Protein AF-A0A7X0EUD9-F1 (afdb_monomer)

Solvent-accessible surface area (backbone atoms only — not comparable to full-atom values): 14793 Å² total; per-residue (Å²): 134,88,77,84,78,88,68,84,78,72,58,72,53,52,53,47,47,49,52,21,38,30,51,39,26,30,54,43,33,46,76,73,75,37,82,58,80,67,68,75,78,78,76,84,79,87,69,79,70,72,94,44,72,50,57,53,45,72,55,8,69,74,38,21,82,32,62,62,61,53,47,52,53,50,70,70,47,66,94,59,59,80,78,46,70,84,44,54,74,68,54,38,49,52,49,50,37,45,42,52,22,87,54,71,71,37,75,38,82,41,86,98,73,44,77,45,69,40,29,70,41,31,22,53,30,50,24,45,28,70,38,47,53,57,47,66,62,46,50,41,18,45,56,52,59,73,39,45,67,60,58,30,47,56,55,38,66,68,31,69,68,45,49,53,33,41,54,52,26,23,58,44,38,40,77,74,73,41,93,32,78,44,63,66,51,43,52,50,56,45,58,72,74,49,75,96,69,92,63,97,60,64,55,70,64,42,23,54,50,29,29,46,44,5,49,23,24,50,75,65,43,28,50,60,51,48,54,53,41,49,53,54,37,43,56,50,47,49,64,75,43,43,66,35,53,52,48,35,53,52,37,53,62,65,15,49,68,45,22,54,49,60,62,63,77,112

Radius of gyration: 22.49 Å; Cα contacts (8 Å, |Δi|>4): 295; chains: 1; bounding box: 51×46×56 Å

Structure (mmCIF, N/CA/C/O backbone):
data_AF-A0A7X0EUD9-F1
#
_entry.id   AF-A0A7X0EUD9-F1
#
loop_
_atom_site.group_PDB
_atom_site.id
_atom_site.type_symbol
_atom_site.label_atom_id
_atom_site.label_alt_id
_atom_site.label_comp_id
_atom_site.label_asym_id
_atom_site.label_entity_id
_atom_site.label_seq_id
_atom_site.pdbx_PDB_ins_code
_atom_site.Cartn_x
_atom_site.Cartn_y
_atom_site.Cartn_z
_atom_site.occupancy
_atom_site.B_iso_or_equiv
_atom_site.auth_seq_id
_atom_site.auth_comp_id
_atom_site.auth_asym_id
_atom_site.auth_atom_id
_atom_site.pdbx_PDB_model_num
ATOM 1 N N . MET A 1 1 ? -9.445 -33.364 -25.787 1.00 24.02 1 MET A N 1
ATOM 2 C CA . MET A 1 1 ? -9.883 -32.049 -25.271 1.00 24.02 1 MET A CA 1
ATOM 3 C C . MET A 1 1 ? -9.159 -31.787 -23.961 1.00 24.02 1 MET A C 1
ATOM 5 O O . MET A 1 1 ? -9.352 -32.585 -23.051 1.00 24.02 1 MET A O 1
ATOM 9 N N . PRO A 1 2 ? -8.287 -30.773 -23.844 1.00 28.33 2 PRO A N 1
ATOM 10 C CA . PRO A 1 2 ? -7.629 -30.488 -22.577 1.00 28.33 2 PRO A CA 1
ATOM 11 C C . PRO A 1 2 ? -8.568 -29.684 -21.673 1.00 28.33 2 PRO A C 1
ATOM 13 O O . PRO A 1 2 ? -9.125 -28.668 -22.084 1.00 28.33 2 PRO A O 1
ATOM 16 N N . VAL A 1 3 ? -8.744 -30.179 -20.453 1.00 27.48 3 VAL A N 1
ATOM 17 C CA . VAL A 1 3 ? -9.497 -29.561 -19.357 1.00 27.48 3 VAL A CA 1
ATOM 18 C C . VAL A 1 3 ? -8.825 -28.233 -18.962 1.00 27.48 3 VAL A C 1
ATOM 20 O O . VAL A 1 3 ? -7.600 -28.227 -18.807 1.00 27.48 3 VAL A O 1
ATOM 23 N N . PRO A 1 4 ? -9.555 -27.115 -18.767 1.00 32.66 4 PRO A N 1
ATOM 24 C CA . PRO A 1 4 ? -8.966 -25.903 -18.207 1.00 32.66 4 PRO A CA 1
ATOM 25 C C . PRO A 1 4 ? -8.563 -26.181 -16.757 1.00 32.66 4 PRO A C 1
ATOM 27 O O . PRO A 1 4 ? -9.401 -26.506 -15.918 1.00 32.66 4 PRO A O 1
ATOM 30 N N . SER A 1 5 ? -7.266 -26.104 -16.461 1.00 32.56 5 SER A N 1
ATOM 31 C CA . SER A 1 5 ? -6.755 -26.267 -15.105 1.00 32.56 5 SER A CA 1
ATOM 32 C C . SER A 1 5 ? -7.111 -25.039 -14.272 1.00 32.56 5 SER A C 1
ATOM 34 O O . SER A 1 5 ? -6.471 -23.994 -14.387 1.00 32.56 5 SER A O 1
ATOM 36 N N . ASP A 1 6 ? -8.105 -25.187 -13.408 1.00 35.53 6 ASP A N 1
ATOM 37 C CA . ASP A 1 6 ? -8.591 -24.160 -12.486 1.00 35.53 6 ASP A CA 1
ATOM 38 C C . ASP A 1 6 ? -7.683 -24.025 -11.245 1.00 35.53 6 ASP A C 1
ATOM 40 O O . ASP A 1 6 ? -8.123 -24.042 -10.097 1.00 35.53 6 ASP A O 1
ATOM 44 N N . ARG A 1 7 ? -6.362 -23.945 -11.458 1.00 35.22 7 ARG A N 1
ATOM 45 C CA . ARG A 1 7 ? -5.413 -23.673 -10.372 1.00 35.22 7 ARG A CA 1
ATOM 46 C C . ARG A 1 7 ? -5.339 -22.159 -10.133 1.00 35.22 7 ARG A C 1
ATOM 48 O O . ARG A 1 7 ? -5.135 -21.412 -11.092 1.00 35.22 7 ARG A O 1
ATOM 55 N N . PRO A 1 8 ? -5.478 -21.677 -8.885 1.00 39.44 8 PRO A N 1
ATOM 56 C CA . PRO A 1 8 ? -5.166 -20.293 -8.560 1.00 39.44 8 PRO A CA 1
ATOM 57 C C . PRO A 1 8 ? -3.668 -20.053 -8.796 1.00 39.44 8 PRO A C 1
ATOM 59 O O . PRO A 1 8 ? -2.829 -20.670 -8.142 1.00 39.44 8 PRO A O 1
ATOM 62 N N . ALA A 1 9 ? -3.336 -19.178 -9.740 1.00 48.12 9 ALA A N 1
ATOM 63 C CA . ALA A 1 9 ? -2.018 -18.562 -9.829 1.00 48.12 9 ALA A CA 1
ATOM 64 C C . ALA A 1 9 ? -1.927 -17.559 -8.677 1.00 48.12 9 ALA A C 1
ATOM 66 O O . ALA A 1 9 ? -2.648 -16.569 -8.726 1.00 48.12 9 ALA A O 1
ATOM 67 N N . THR A 1 10 ? -1.181 -17.826 -7.597 1.00 59.59 10 THR A N 1
ATOM 68 C CA . THR A 1 10 ? -1.196 -16.862 -6.472 1.00 59.59 10 THR A CA 1
ATOM 69 C C . THR A 1 10 ? 0.131 -16.567 -5.784 1.00 59.59 10 THR A C 1
ATOM 71 O O . THR A 1 10 ? 0.261 -15.475 -5.269 1.00 59.59 10 THR A O 1
ATOM 74 N N . ALA A 1 11 ? 1.135 -17.452 -5.762 1.00 58.84 11 ALA A N 1
ATOM 75 C CA . ALA A 1 11 ? 2.424 -17.116 -5.117 1.00 58.84 11 ALA A CA 1
ATOM 76 C C . ALA A 1 11 ? 3.651 -17.562 -5.922 1.00 58.84 11 ALA A C 1
ATOM 78 O O . ALA A 1 11 ? 4.618 -16.817 -6.082 1.00 58.84 11 ALA A O 1
ATOM 79 N N . VAL A 1 12 ? 3.606 -18.779 -6.472 1.00 57.00 12 VAL A N 1
ATOM 80 C CA . VAL A 1 12 ? 4.682 -19.304 -7.330 1.00 57.00 12 VAL A CA 1
ATOM 81 C C . VAL A 1 12 ? 4.719 -18.576 -8.676 1.00 57.00 12 VAL A C 1
ATOM 83 O O . VAL A 1 12 ? 5.801 -18.241 -9.157 1.00 57.00 12 VAL A O 1
ATOM 86 N N . ASP A 1 13 ? 3.551 -18.276 -9.246 1.00 73.75 13 ASP A N 1
ATOM 87 C CA . ASP A 1 13 ? 3.452 -17.546 -10.511 1.00 73.75 13 ASP A CA 1
ATOM 88 C C . ASP A 1 13 ? 3.809 -16.060 -10.342 1.00 73.75 13 ASP A C 1
ATOM 90 O O . ASP A 1 13 ? 4.512 -15.512 -11.186 1.00 73.75 13 ASP A O 1
ATOM 94 N N . GLU A 1 14 ? 3.451 -15.428 -9.218 1.00 80.75 14 GLU A N 1
ATOM 95 C CA . GLU A 1 14 ? 3.835 -14.037 -8.927 1.00 80.75 14 GLU A CA 1
ATOM 96 C C . GLU A 1 14 ? 5.353 -13.871 -8.798 1.00 80.75 14 GLU A C 1
ATOM 98 O O . GLU A 1 14 ? 5.938 -12.983 -9.420 1.00 80.75 14 GLU A O 1
ATOM 103 N N . LYS A 1 15 ? 6.020 -14.761 -8.048 1.00 87.06 15 LYS A N 1
ATOM 104 C CA . LYS A 1 15 ? 7.483 -14.735 -7.912 1.00 87.06 15 LYS A CA 1
ATOM 105 C C . LYS A 1 15 ? 8.175 -14.919 -9.264 1.00 87.06 15 LYS A C 1
ATOM 107 O O . LYS A 1 15 ? 9.129 -14.203 -9.558 1.00 87.06 15 LYS A O 1
ATOM 112 N N . LEU A 1 16 ? 7.693 -15.856 -10.081 1.00 92.00 16 LEU A N 1
ATOM 113 C CA . LEU A 1 16 ? 8.231 -16.113 -11.416 1.00 92.00 16 LEU A CA 1
ATOM 114 C C . LEU A 1 16 ? 8.091 -14.886 -12.330 1.00 92.00 16 LEU A C 1
ATOM 116 O O . LEU A 1 16 ? 9.050 -14.507 -13.001 1.00 92.00 16 LEU A O 1
ATOM 120 N N . LEU A 1 17 ? 6.904 -14.273 -12.360 1.00 93.25 17 LEU A N 1
ATOM 121 C CA . LEU A 1 17 ? 6.631 -13.079 -13.160 1.00 93.25 17 LEU A CA 1
ATOM 122 C C . LEU A 1 17 ? 7.470 -11.884 -12.695 1.00 93.25 17 LEU A C 1
ATOM 124 O O . LEU A 1 17 ? 8.011 -11.172 -13.538 1.00 93.25 17 LEU A O 1
ATOM 128 N N . HIS A 1 18 ? 7.633 -11.702 -11.379 1.00 92.62 18 HIS A N 1
ATOM 129 C CA . HIS A 1 18 ? 8.514 -10.685 -10.796 1.00 92.62 18 HIS A CA 1
ATOM 130 C C . HIS A 1 18 ? 9.960 -10.881 -11.256 1.00 92.62 18 HIS A C 1
ATOM 132 O O . HIS A 1 18 ? 10.535 -9.989 -11.866 1.00 92.62 18 HIS A O 1
ATOM 138 N N . GLN A 1 19 ? 10.529 -12.071 -11.048 1.00 94.25 19 GLN A N 1
ATOM 139 C CA . GLN A 1 19 ? 11.912 -12.367 -11.442 1.00 94.25 19 GLN A CA 1
ATOM 140 C C . GLN A 1 19 ? 12.146 -12.147 -12.940 1.00 94.25 19 GLN A C 1
ATOM 142 O O . GLN A 1 19 ? 13.167 -11.592 -13.339 1.00 94.25 19 GLN A O 1
ATOM 147 N N . ALA A 1 20 ? 11.196 -12.554 -13.783 1.00 96.25 20 ALA A N 1
ATOM 148 C CA . ALA A 1 20 ? 11.306 -12.326 -15.215 1.00 96.25 20 ALA A CA 1
ATOM 149 C C . ALA A 1 20 ? 11.222 -10.839 -15.590 1.00 96.25 20 ALA A C 1
ATOM 151 O O . ALA A 1 20 ? 11.928 -10.413 -16.502 1.00 96.25 20 ALA A O 1
ATOM 152 N N . ALA A 1 21 ? 10.388 -10.049 -14.905 1.00 95.75 21 ALA A N 1
ATOM 153 C CA . ALA A 1 21 ? 10.302 -8.608 -15.131 1.00 95.75 21 ALA A CA 1
ATOM 154 C C . ALA A 1 21 ? 11.630 -7.925 -14.793 1.00 95.75 21 ALA A C 1
ATOM 156 O O . ALA A 1 21 ? 12.165 -7.202 -15.628 1.00 95.75 21 ALA A O 1
ATOM 157 N N . GLU A 1 22 ? 12.199 -8.232 -13.629 1.00 96.12 22 GLU A N 1
ATOM 158 C CA . GLU A 1 22 ? 13.490 -7.707 -13.175 1.00 96.12 22 GLU A CA 1
ATOM 159 C C . GLU A 1 22 ? 14.629 -8.079 -14.128 1.00 96.12 22 GLU A C 1
ATOM 161 O O . GLU A 1 22 ? 15.401 -7.215 -14.538 1.00 96.12 22 GLU A O 1
ATOM 166 N N . ARG A 1 23 ? 14.681 -9.338 -14.587 1.00 96.56 23 ARG A N 1
ATOM 167 C CA . ARG A 1 23 ? 15.650 -9.788 -15.598 1.00 96.56 23 ARG A CA 1
ATOM 168 C C . ARG A 1 23 ? 15.539 -8.998 -16.901 1.00 96.56 23 ARG A C 1
ATOM 170 O O . ARG A 1 23 ? 16.550 -8.646 -17.508 1.00 96.56 23 ARG A O 1
ATOM 177 N N . LEU A 1 24 ? 14.318 -8.753 -17.374 1.00 97.62 24 LEU A N 1
ATOM 178 C CA . LEU A 1 24 ? 14.085 -7.996 -18.605 1.00 97.62 24 LEU A CA 1
ATOM 179 C C . LEU A 1 24 ? 14.466 -6.520 -18.440 1.00 97.62 24 LEU A C 1
ATOM 181 O O . LEU A 1 24 ? 15.072 -5.956 -19.35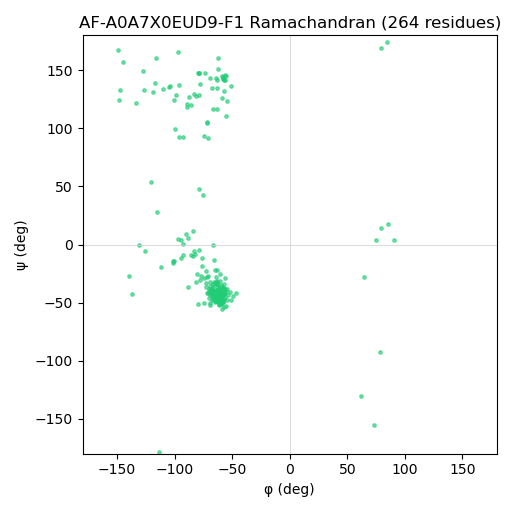2 1.00 97.62 24 LEU A O 1
ATOM 185 N N . ILE A 1 25 ? 14.185 -5.924 -17.277 1.00 97.38 25 ILE A N 1
ATOM 186 C CA . ILE A 1 25 ? 14.630 -4.567 -16.936 1.00 97.38 25 ILE A CA 1
ATOM 187 C C . ILE A 1 25 ? 16.159 -4.508 -16.929 1.00 97.38 25 ILE A C 1
ATOM 189 O O . ILE A 1 25 ? 16.726 -3.662 -17.616 1.00 97.38 25 ILE A O 1
ATOM 193 N N . ALA A 1 26 ? 16.826 -5.443 -16.247 1.00 96.38 26 ALA A N 1
ATOM 194 C CA . ALA A 1 26 ? 18.284 -5.511 -16.177 1.00 96.38 26 ALA A CA 1
ATOM 195 C C . ALA A 1 26 ? 18.923 -5.586 -17.571 1.00 96.38 26 ALA A C 1
ATOM 197 O O . ALA A 1 26 ? 19.850 -4.838 -17.883 1.00 96.38 26 ALA A O 1
ATOM 198 N N . ARG A 1 27 ? 18.380 -6.435 -18.455 1.00 96.94 27 ARG A N 1
ATOM 199 C CA . ARG A 1 27 ? 18.833 -6.540 -19.851 1.00 96.94 27 ARG A CA 1
ATOM 200 C C . ARG A 1 27 ? 18.639 -5.241 -20.624 1.00 96.94 27 ARG A C 1
ATOM 202 O O . ARG A 1 27 ? 19.511 -4.877 -21.406 1.00 96.94 27 ARG A O 1
ATOM 209 N N . CYS A 1 28 ? 17.509 -4.564 -20.443 1.00 98.19 28 CYS A N 1
ATOM 210 C CA . CYS A 1 28 ? 17.273 -3.282 -21.093 1.00 98.19 28 CYS A CA 1
ATOM 211 C C . CYS A 1 28 ? 18.257 -2.216 -20.602 1.00 98.19 28 CYS A C 1
ATOM 213 O O . CYS A 1 28 ? 18.935 -1.600 -21.422 1.00 98.19 28 CYS A O 1
ATOM 215 N N . MET A 1 29 ? 18.422 -2.070 -19.287 1.00 97.56 29 MET A N 1
ATOM 216 C CA . MET A 1 29 ? 19.361 -1.112 -18.697 1.00 97.56 29 MET A CA 1
ATOM 217 C C . MET A 1 29 ? 20.792 -1.357 -19.189 1.00 97.56 29 MET A C 1
ATOM 219 O O . MET A 1 29 ? 21.462 -0.417 -19.616 1.00 97.56 29 MET A O 1
ATOM 223 N N . ALA A 1 30 ? 21.216 -2.624 -19.266 1.00 96.69 30 ALA A N 1
ATOM 224 C CA . ALA A 1 30 ? 22.525 -2.999 -19.794 1.00 96.69 30 ALA A CA 1
ATOM 225 C C . ALA A 1 30 ? 22.720 -2.592 -21.266 1.00 96.69 30 ALA A C 1
ATOM 227 O O . ALA A 1 30 ? 23.796 -2.115 -21.626 1.00 96.69 30 ALA A O 1
ATOM 228 N N . ARG A 1 31 ? 21.690 -2.705 -22.122 1.00 97.31 31 ARG A N 1
ATOM 229 C CA . ARG A 1 31 ? 21.761 -2.217 -23.517 1.00 97.31 31 ARG A CA 1
ATOM 230 C C . ARG A 1 31 ? 21.932 -0.702 -23.608 1.00 97.31 31 ARG A C 1
ATOM 232 O O . ARG A 1 31 ? 22.516 -0.223 -24.574 1.00 97.31 31 ARG A O 1
ATOM 239 N N . HIS A 1 32 ? 21.448 0.031 -22.612 1.00 96.56 32 HIS A N 1
ATOM 240 C CA . HIS A 1 32 ? 21.638 1.475 -22.487 1.00 96.56 32 HIS A CA 1
ATOM 241 C C . HIS A 1 32 ? 22.923 1.859 -21.733 1.00 96.56 32 HIS A C 1
ATOM 243 O O . HIS A 1 32 ? 23.157 3.040 -21.493 1.00 96.56 32 HIS A O 1
ATOM 249 N N . GLY A 1 33 ? 23.775 0.888 -21.383 1.00 95.69 33 GLY A N 1
ATOM 250 C CA . GLY A 1 33 ? 25.046 1.133 -20.700 1.00 95.69 33 GLY A CA 1
ATOM 251 C C . GLY A 1 33 ? 24.920 1.389 -19.198 1.00 95.69 33 GLY A C 1
ATOM 252 O O . GLY A 1 33 ? 25.881 1.843 -18.581 1.00 95.69 33 GLY A O 1
ATOM 253 N N . PHE A 1 34 ? 23.766 1.093 -18.596 1.00 95.31 34 PHE A N 1
ATOM 254 C CA . PHE A 1 34 ? 23.535 1.260 -17.165 1.00 95.31 34 PHE A CA 1
ATOM 255 C C . PHE A 1 34 ? 23.560 -0.077 -16.426 1.00 95.31 34 PHE A C 1
ATOM 257 O O . PHE A 1 34 ? 22.952 -1.060 -16.853 1.00 95.31 34 PHE A O 1
ATOM 264 N N . ALA A 1 35 ? 24.229 -0.095 -15.273 1.00 92.94 35 ALA A N 1
ATOM 265 C CA . ALA A 1 35 ? 24.083 -1.180 -14.314 1.00 92.94 35 ALA A CA 1
ATOM 266 C C . ALA A 1 35 ? 22.685 -1.129 -13.679 1.00 92.94 35 ALA A C 1
ATOM 268 O O . ALA A 1 35 ? 22.144 -0.047 -13.440 1.00 92.94 35 ALA A O 1
ATOM 269 N N . TYR A 1 36 ? 22.114 -2.302 -13.419 1.00 93.00 36 TYR A N 1
ATOM 270 C CA . TYR A 1 36 ? 20.838 -2.458 -12.734 1.00 93.00 36 TYR A CA 1
ATOM 271 C C . TYR A 1 36 ? 20.851 -3.755 -11.939 1.00 93.00 36 TYR A C 1
ATOM 273 O O . TYR A 1 36 ? 21.077 -4.832 -12.502 1.00 93.00 36 TYR A O 1
ATOM 281 N N . THR A 1 37 ? 20.596 -3.653 -10.642 1.00 92.62 37 THR A N 1
ATOM 282 C CA . THR A 1 37 ? 20.485 -4.816 -9.769 1.00 92.62 37 THR A CA 1
ATOM 283 C C . THR A 1 37 ? 19.041 -5.309 -9.758 1.00 92.62 37 THR A C 1
ATOM 285 O O . THR A 1 37 ? 18.135 -4.571 -9.371 1.00 92.62 37 THR A O 1
ATOM 288 N N . GLU A 1 38 ? 18.823 -6.569 -10.155 1.00 92.25 38 GLU A N 1
ATOM 289 C CA . GLU A 1 38 ? 17.501 -7.206 -10.086 1.00 92.25 38 GLU A CA 1
ATOM 290 C C . GLU A 1 38 ? 16.932 -7.122 -8.664 1.00 92.25 38 GLU A C 1
ATOM 292 O O . GLU A 1 38 ? 17.535 -7.602 -7.695 1.00 92.25 38 GLU A O 1
ATOM 297 N N . GLN A 1 39 ? 15.744 -6.537 -8.535 1.00 87.81 39 GLN A N 1
ATOM 298 C CA . GLN A 1 39 ? 15.093 -6.353 -7.250 1.00 87.81 39 GLN A CA 1
ATOM 299 C C . GLN A 1 39 ? 14.461 -7.661 -6.790 1.00 87.81 39 GLN A C 1
ATOM 301 O O . GLN A 1 39 ? 13.818 -8.392 -7.546 1.00 87.81 39 GLN A O 1
ATOM 306 N N . ARG A 1 40 ? 14.591 -7.974 -5.503 1.00 83.62 40 ARG A N 1
ATOM 307 C CA . ARG A 1 40 ? 13.853 -9.100 -4.920 1.00 83.62 40 ARG A CA 1
ATOM 308 C C . ARG A 1 40 ? 12.417 -8.662 -4.639 1.00 83.62 40 ARG A C 1
ATOM 310 O O . ARG A 1 40 ? 12.208 -7.503 -4.278 1.00 83.62 40 ARG A O 1
ATOM 317 N N . PRO A 1 41 ? 11.428 -9.568 -4.749 1.00 75.94 41 PRO A N 1
ATOM 318 C CA . PRO A 1 41 ? 10.097 -9.241 -4.271 1.00 75.94 41 PRO A CA 1
ATOM 319 C C . PRO A 1 41 ? 10.193 -8.888 -2.779 1.00 75.94 41 PRO A C 1
ATOM 321 O O . PRO A 1 41 ? 10.984 -9.515 -2.058 1.00 75.94 41 PRO A O 1
ATOM 324 N N . PRO A 1 42 ? 9.424 -7.895 -2.299 1.00 68.06 42 PRO A N 1
ATOM 325 C CA . PRO A 1 42 ? 9.398 -7.591 -0.881 1.00 68.06 42 PRO A CA 1
ATOM 326 C C . PRO A 1 42 ? 8.993 -8.856 -0.111 1.00 68.06 42 PRO A C 1
ATOM 328 O O . PRO A 1 42 ? 8.146 -9.619 -0.590 1.00 68.06 42 PRO A O 1
ATOM 331 N N . PRO A 1 43 ? 9.595 -9.114 1.063 1.00 68.31 43 PRO A N 1
ATOM 332 C CA . PRO A 1 43 ? 9.170 -10.236 1.878 1.00 68.31 43 PRO A CA 1
ATOM 333 C C . PRO A 1 43 ? 7.684 -10.069 2.228 1.00 68.31 43 PRO A C 1
ATOM 335 O O . PRO A 1 43 ? 7.227 -8.934 2.413 1.00 68.31 43 PRO A O 1
ATOM 338 N N . PRO A 1 44 ? 6.921 -11.171 2.321 1.00 67.94 44 PRO A N 1
ATOM 339 C CA . PRO A 1 44 ? 5.552 -11.095 2.799 1.00 67.94 44 PRO A CA 1
ATOM 340 C C . PRO A 1 44 ? 5.548 -10.457 4.188 1.00 67.94 44 PRO A C 1
ATOM 342 O O . PRO A 1 44 ? 6.345 -10.831 5.051 1.00 67.94 44 PRO A O 1
ATOM 345 N N . THR A 1 45 ? 4.662 -9.484 4.394 1.00 67.00 45 THR A N 1
ATOM 346 C CA . THR A 1 45 ? 4.489 -8.888 5.716 1.00 67.00 45 THR A CA 1
ATOM 347 C C . THR A 1 45 ? 3.648 -9.815 6.585 1.00 67.00 45 THR A C 1
ATOM 349 O O . THR A 1 45 ? 2.580 -10.274 6.179 1.00 67.00 45 THR A O 1
ATOM 352 N N . THR A 1 46 ? 4.147 -10.113 7.780 1.00 73.75 46 THR A N 1
ATOM 353 C CA . THR A 1 46 ? 3.376 -10.765 8.846 1.00 73.75 46 THR A CA 1
ATOM 354 C C . THR A 1 46 ? 2.770 -9.740 9.804 1.00 73.75 46 THR A C 1
ATOM 356 O O . THR A 1 46 ? 2.207 -10.120 10.827 1.00 73.75 46 THR A O 1
ATOM 359 N N . GLU A 1 47 ? 2.941 -8.449 9.517 1.00 81.69 47 GLU A N 1
ATOM 360 C CA . GLU A 1 47 ? 2.493 -7.356 10.370 1.00 81.69 47 GLU A CA 1
ATOM 361 C C . GLU A 1 47 ? 0.982 -7.116 10.206 1.00 81.69 47 GLU A C 1
ATOM 363 O O . GLU A 1 47 ? 0.432 -7.301 9.113 1.00 81.69 47 GLU A O 1
ATOM 368 N N . PRO A 1 48 ? 0.293 -6.688 11.276 1.00 85.06 48 PRO A N 1
ATOM 369 C CA . PRO A 1 48 ? -1.099 -6.280 11.201 1.00 85.06 48 PRO A CA 1
ATOM 370 C C . PRO A 1 48 ? -1.322 -5.135 10.210 1.00 85.06 48 PRO A C 1
ATOM 372 O O . PRO A 1 48 ? -0.539 -4.191 10.121 1.00 85.06 48 PRO A O 1
ATOM 375 N N . ASP A 1 49 ? -2.451 -5.183 9.506 1.00 85.81 49 ASP A N 1
ATOM 376 C CA . ASP A 1 49 ? -2.908 -4.080 8.664 1.00 85.81 49 ASP A CA 1
ATOM 377 C C . ASP A 1 49 ? -3.455 -2.943 9.534 1.00 85.81 49 ASP A C 1
ATOM 379 O O . ASP A 1 49 ? -4.640 -2.918 9.876 1.00 85.81 49 ASP A O 1
ATOM 383 N N . LEU A 1 50 ? -2.586 -1.988 9.863 1.00 88.19 50 LEU A N 1
ATOM 384 C CA . LEU A 1 50 ? -2.926 -0.840 10.701 1.00 88.19 50 LEU A CA 1
ATOM 385 C C . LEU A 1 50 ? -3.930 0.124 10.048 1.00 88.19 50 LEU A C 1
ATOM 387 O O . LEU A 1 50 ? -4.361 1.065 10.693 1.00 88.19 50 LEU A O 1
ATOM 391 N N . ARG A 1 51 ? -4.418 -0.105 8.822 1.00 88.19 51 ARG A N 1
ATOM 392 C CA . ARG A 1 51 ? -5.600 0.637 8.324 1.00 88.19 51 ARG A CA 1
ATOM 393 C C . ARG A 1 51 ? -6.876 0.308 9.112 1.00 88.19 51 ARG A C 1
ATOM 395 O O . ARG A 1 51 ? -7.882 0.997 8.969 1.00 88.19 51 ARG A O 1
ATOM 402 N N . TYR A 1 52 ? -6.840 -0.751 9.918 1.00 91.12 52 TYR A N 1
ATOM 403 C CA . TYR A 1 52 ? -7.867 -1.121 10.884 1.00 91.12 52 TYR A CA 1
ATOM 404 C C . TYR A 1 52 ? -7.301 -1.060 12.317 1.00 91.12 52 TYR A C 1
ATOM 406 O O . TYR A 1 52 ? -6.078 -1.093 12.497 1.00 91.12 52 TYR A O 1
ATOM 414 N N . PRO A 1 53 ? -8.161 -0.982 13.351 1.00 93.75 53 PRO A N 1
ATOM 415 C CA . PRO A 1 53 ? -7.721 -1.176 14.729 1.00 93.75 53 PRO A CA 1
ATOM 416 C C . PRO A 1 53 ? -7.033 -2.534 14.902 1.00 93.75 53 PRO A C 1
ATOM 418 O O . PRO A 1 53 ? -7.487 -3.537 14.339 1.00 93.75 53 PRO A O 1
ATOM 421 N N . LEU A 1 54 ? -5.974 -2.576 15.710 1.00 95.56 54 LEU A N 1
ATOM 422 C CA . LEU A 1 54 ? -5.329 -3.821 16.107 1.00 95.56 54 LEU A CA 1
ATOM 423 C C . LEU A 1 54 ? -6.306 -4.688 16.916 1.00 95.56 54 LEU A C 1
ATOM 425 O O . LEU A 1 54 ? -7.080 -4.167 17.720 1.00 95.56 54 LEU A O 1
ATOM 429 N N . ASP A 1 55 ? -6.278 -6.006 16.711 1.00 95.50 55 ASP A N 1
ATOM 430 C CA . ASP A 1 55 ? -7.070 -6.980 17.478 1.00 95.50 55 ASP A CA 1
ATOM 431 C C . ASP A 1 55 ? -6.258 -8.173 18.017 1.00 95.50 55 ASP A C 1
ATOM 433 O O . ASP A 1 55 ? -6.805 -9.014 18.731 1.00 95.50 55 ASP A O 1
ATOM 437 N N . ASP A 1 56 ? -4.949 -8.232 17.747 1.00 95.12 56 ASP A N 1
ATOM 438 C CA . ASP A 1 56 ? -4.047 -9.260 18.273 1.00 95.12 56 ASP A CA 1
ATOM 439 C C . ASP A 1 56 ? -3.259 -8.738 19.484 1.00 95.12 56 ASP A C 1
ATOM 441 O O . ASP A 1 56 ? -2.229 -8.069 19.367 1.00 95.12 56 ASP A O 1
ATOM 445 N N . VAL A 1 57 ? -3.732 -9.103 20.678 1.00 96.25 57 VAL A N 1
ATOM 446 C CA . VAL A 1 57 ? -3.086 -8.765 21.957 1.00 96.25 57 VAL A CA 1
ATOM 447 C C . VAL A 1 57 ? -1.692 -9.397 22.074 1.00 96.25 57 VAL A C 1
ATOM 449 O O . VAL A 1 57 ? -0.782 -8.812 22.662 1.00 96.25 57 VAL A O 1
ATOM 452 N N . GLY A 1 58 ? -1.490 -10.595 21.521 1.00 95.31 58 GLY A N 1
ATOM 453 C CA . GLY A 1 58 ? -0.202 -11.282 21.550 1.00 95.31 58 GLY A CA 1
ATOM 454 C C . GLY A 1 58 ? 0.842 -10.569 20.693 1.00 95.31 58 GLY A C 1
ATOM 455 O O . GLY A 1 58 ? 1.989 -10.427 21.121 1.00 95.31 58 GLY A O 1
ATOM 456 N N . TRP A 1 59 ? 0.444 -10.094 19.513 1.00 94.06 59 TRP A N 1
ATOM 457 C CA . TRP A 1 59 ? 1.265 -9.221 18.678 1.00 94.06 59 TRP A CA 1
ATOM 458 C C . TRP A 1 59 ? 1.579 -7.905 19.389 1.00 94.06 59 TRP A C 1
ATOM 460 O O . TRP A 1 59 ? 2.754 -7.565 19.525 1.00 94.06 59 TRP A O 1
ATOM 470 N N . ALA A 1 60 ? 0.553 -7.223 19.909 1.00 95.25 60 ALA A N 1
ATOM 471 C CA . ALA A 1 60 ? 0.691 -5.944 20.601 1.00 95.25 60 ALA A CA 1
ATOM 472 C C . ALA A 1 60 ? 1.711 -6.005 21.749 1.00 95.25 60 ALA A C 1
ATOM 474 O O . ALA A 1 60 ? 2.578 -5.145 21.871 1.00 95.25 60 ALA A O 1
ATOM 475 N N . ARG A 1 61 ? 1.676 -7.076 22.554 1.00 95.19 61 ARG A N 1
ATOM 476 C CA . ARG A 1 61 ? 2.620 -7.283 23.667 1.00 95.19 61 ARG A CA 1
ATOM 477 C C . ARG A 1 61 ? 4.070 -7.447 23.218 1.00 95.19 61 ARG A C 1
ATOM 479 O O . ARG A 1 61 ? 4.975 -7.089 23.965 1.00 95.19 61 ARG A O 1
ATOM 486 N N . ARG A 1 62 ? 4.302 -8.037 22.043 1.00 92.31 62 ARG A N 1
ATOM 487 C CA . ARG A 1 62 ? 5.656 -8.305 21.530 1.00 92.31 62 ARG A CA 1
ATOM 488 C C . ARG A 1 62 ? 6.224 -7.136 20.738 1.00 92.31 62 ARG A C 1
ATOM 490 O O . ARG A 1 62 ? 7.426 -6.900 20.806 1.00 92.31 62 ARG A O 1
ATOM 497 N N . HIS A 1 63 ? 5.377 -6.444 19.983 1.00 91.19 63 HIS A N 1
ATOM 498 C CA . HIS A 1 63 ? 5.821 -5.514 18.948 1.00 91.19 63 HIS A CA 1
ATOM 499 C C . HIS A 1 63 ? 5.239 -4.104 19.086 1.00 91.19 63 HIS A C 1
ATOM 501 O O . HIS A 1 63 ? 5.648 -3.233 18.327 1.00 91.19 63 HIS A O 1
ATOM 507 N N . GLY A 1 64 ? 4.315 -3.858 20.020 1.00 92.94 64 GLY A N 1
ATOM 508 C CA . GLY A 1 64 ? 3.551 -2.612 20.052 1.00 92.94 64 GLY A CA 1
ATOM 509 C C . GLY A 1 64 ? 2.724 -2.456 18.776 1.00 92.94 64 GLY A C 1
ATOM 510 O O . GLY A 1 64 ? 2.054 -3.399 18.345 1.00 92.94 64 GLY A O 1
ATOM 511 N N . TYR A 1 65 ? 2.818 -1.289 18.144 1.00 91.19 65 TYR A N 1
ATOM 512 C CA . TYR A 1 65 ? 2.293 -1.044 16.802 1.00 91.19 65 TYR A CA 1
ATOM 513 C C . TYR A 1 65 ? 3.255 -1.505 15.698 1.00 91.19 65 TYR A C 1
ATOM 515 O O . TYR A 1 65 ? 2.883 -1.501 14.531 1.00 91.19 65 TYR A O 1
ATOM 523 N N . GLY A 1 66 ? 4.466 -1.953 16.037 1.00 86.69 66 GLY A N 1
ATOM 524 C CA . GLY A 1 66 ? 5.456 -2.426 15.069 1.00 86.69 66 GLY A CA 1
ATOM 525 C C . GLY A 1 66 ? 6.312 -1.308 14.475 1.00 86.69 66 GLY A C 1
ATOM 526 O O . GLY A 1 66 ? 6.961 -1.525 13.454 1.00 86.69 66 GLY A O 1
ATOM 527 N N . THR A 1 67 ? 6.366 -0.130 15.107 1.00 80.12 67 THR A N 1
ATOM 528 C CA . THR A 1 67 ? 7.129 1.030 14.604 1.00 80.12 67 THR A CA 1
ATOM 529 C C . THR A 1 67 ? 8.611 0.711 14.390 1.00 80.12 67 THR A C 1
ATOM 531 O O . THR A 1 67 ? 9.191 1.129 13.391 1.00 80.12 67 THR A O 1
ATOM 534 N N . LEU A 1 68 ? 9.220 -0.093 15.269 1.00 79.81 68 LEU A N 1
ATOM 535 C CA . LEU A 1 68 ? 10.611 -0.527 15.122 1.00 79.81 68 LEU A CA 1
ATOM 536 C C . LEU A 1 68 ? 10.824 -1.492 13.957 1.00 79.81 68 LEU A C 1
ATOM 538 O O . LEU A 1 68 ? 11.861 -1.424 13.300 1.00 79.81 68 LEU A O 1
ATOM 542 N N . LEU A 1 69 ? 9.863 -2.380 13.686 1.00 77.75 69 LEU A N 1
ATOM 543 C CA . LEU A 1 69 ? 9.930 -3.282 12.532 1.00 77.75 69 LEU A CA 1
ATOM 544 C C . LEU A 1 69 ? 9.841 -2.469 11.237 1.00 77.75 69 LEU A C 1
ATOM 546 O O . LEU A 1 69 ? 10.685 -2.619 10.350 1.00 77.75 69 LEU A O 1
ATOM 550 N N . ALA A 1 70 ? 8.896 -1.528 11.184 1.00 75.62 70 ALA A N 1
ATOM 551 C CA . ALA A 1 70 ? 8.750 -0.593 10.077 1.00 75.62 70 ALA A CA 1
ATOM 552 C C . ALA A 1 70 ? 10.007 0.277 9.889 1.00 75.62 70 ALA A C 1
ATOM 554 O O . ALA A 1 70 ? 10.491 0.419 8.767 1.00 75.62 70 ALA A O 1
ATOM 555 N N . GLY A 1 71 ? 10.579 0.803 10.976 1.00 73.00 71 GLY A N 1
ATOM 556 C CA . GLY A 1 71 ? 11.804 1.603 10.964 1.00 73.00 71 GLY A CA 1
ATOM 557 C C . GLY A 1 71 ? 13.030 0.811 10.510 1.00 73.00 71 GLY A C 1
ATOM 558 O O . GLY A 1 71 ? 13.784 1.287 9.667 1.00 73.00 71 GLY A O 1
ATOM 559 N N . SER A 1 72 ? 13.203 -0.424 10.990 1.00 74.44 72 SER A N 1
ATOM 560 C CA . SER A 1 72 ? 14.284 -1.315 10.548 1.00 74.44 72 SER A CA 1
ATOM 561 C C . SER A 1 72 ? 14.171 -1.642 9.059 1.00 74.44 72 SER A C 1
ATOM 563 O O . SER A 1 72 ? 15.168 -1.596 8.340 1.00 74.44 72 SER A O 1
ATOM 565 N N . ARG A 1 73 ? 12.955 -1.903 8.568 1.00 73.94 73 ARG A N 1
ATOM 566 C CA . ARG A 1 73 ? 12.696 -2.139 7.144 1.00 73.94 73 ARG A CA 1
ATOM 567 C C . ARG A 1 73 ? 12.944 -0.889 6.298 1.00 73.94 73 ARG A C 1
ATOM 569 O O . ARG A 1 73 ? 13.511 -1.008 5.214 1.00 73.94 73 ARG A O 1
ATOM 576 N N . ALA A 1 74 ? 12.527 0.283 6.772 1.00 71.19 74 ALA A N 1
ATOM 577 C CA . ALA A 1 74 ? 12.775 1.552 6.097 1.00 71.19 74 ALA A CA 1
ATOM 578 C C . ALA A 1 74 ? 14.277 1.862 6.035 1.00 71.19 74 ALA A C 1
ATOM 580 O O . ALA A 1 74 ? 14.774 2.192 4.969 1.00 71.19 74 ALA A O 1
ATOM 581 N N . ALA A 1 75 ? 15.016 1.659 7.129 1.00 67.56 75 ALA A N 1
ATOM 582 C CA . ALA A 1 75 ? 16.468 1.831 7.166 1.00 67.56 75 ALA A CA 1
ATOM 583 C C . ALA A 1 75 ? 17.218 0.815 6.285 1.00 67.56 75 ALA A C 1
ATOM 585 O O . ALA A 1 75 ? 18.263 1.136 5.731 1.00 67.56 75 ALA A O 1
ATOM 586 N N . ALA A 1 76 ? 16.686 -0.402 6.136 1.00 65.56 76 ALA A N 1
ATOM 587 C CA . ALA A 1 76 ? 17.217 -1.408 5.216 1.00 65.56 76 ALA A CA 1
ATOM 588 C C . ALA A 1 76 ? 16.870 -1.134 3.740 1.00 65.56 76 ALA A C 1
ATOM 590 O O . ALA A 1 76 ? 17.412 -1.793 2.855 1.00 65.56 76 ALA A O 1
ATOM 591 N N . SER A 1 77 ? 15.954 -0.200 3.472 1.00 63.62 77 SER A N 1
ATOM 592 C CA . SER A 1 77 ? 15.588 0.222 2.123 1.00 63.62 77 SER A CA 1
ATOM 593 C C . SER A 1 77 ? 16.384 1.483 1.788 1.00 63.62 77 SER A C 1
ATOM 595 O O . SER A 1 77 ? 15.957 2.585 2.123 1.00 63.62 77 SER A O 1
ATOM 597 N N . ASP A 1 78 ? 17.553 1.330 1.162 1.00 56.22 78 ASP A N 1
ATOM 598 C CA . ASP A 1 78 ? 18.276 2.482 0.609 1.00 56.22 78 ASP A CA 1
ATOM 599 C C . ASP A 1 78 ? 17.366 3.180 -0.424 1.00 56.22 78 ASP A C 1
ATOM 601 O O . ASP A 1 78 ? 16.838 2.496 -1.310 1.00 56.22 78 ASP A O 1
ATOM 605 N N . PRO A 1 79 ? 17.102 4.499 -0.306 1.00 61.22 79 PRO A N 1
ATOM 606 C CA . PRO A 1 79 ? 16.288 5.217 -1.284 1.00 61.22 79 PRO A CA 1
ATOM 607 C C . PRO A 1 79 ? 16.887 5.183 -2.694 1.00 61.22 79 PRO A C 1
ATOM 609 O O . PRO A 1 79 ? 16.133 5.299 -3.661 1.00 61.22 79 PRO A O 1
ATOM 612 N N . ASP A 1 80 ? 18.205 5.009 -2.815 1.00 67.50 80 ASP A N 1
ATOM 613 C CA . ASP A 1 80 ? 18.908 4.925 -4.086 1.00 67.50 80 ASP A CA 1
ATOM 614 C C . ASP A 1 80 ? 19.606 3.566 -4.246 1.00 67.50 80 ASP A C 1
ATOM 616 O O . ASP A 1 80 ? 20.366 3.151 -3.370 1.00 67.50 80 ASP A O 1
ATOM 620 N N . PRO A 1 81 ? 19.432 2.880 -5.388 1.00 74.56 81 PRO A N 1
ATOM 621 C CA . PRO A 1 81 ? 20.225 1.697 -5.692 1.00 74.56 81 PRO A CA 1
ATOM 622 C C . PRO A 1 81 ? 21.736 1.973 -5.631 1.00 74.56 81 PRO A C 1
ATOM 624 O O . PRO A 1 81 ? 22.208 3.040 -6.034 1.00 74.56 81 PRO A O 1
ATOM 627 N N . ASP A 1 82 ? 22.517 0.988 -5.187 1.00 81.06 82 ASP A N 1
ATOM 628 C CA . ASP A 1 82 ? 23.982 1.052 -5.113 1.00 81.06 82 ASP A CA 1
ATOM 629 C C . ASP A 1 82 ? 24.622 1.604 -6.394 1.00 81.06 82 ASP A C 1
ATOM 631 O O . ASP A 1 82 ? 25.533 2.436 -6.340 1.00 81.06 82 ASP A O 1
ATOM 635 N N . GLU A 1 83 ? 24.102 1.176 -7.546 1.00 81.75 83 GLU A N 1
ATOM 636 C CA . GLU A 1 83 ? 24.540 1.591 -8.876 1.00 81.75 83 GLU A CA 1
ATOM 637 C C . GLU A 1 83 ? 24.343 3.083 -9.193 1.00 81.75 83 GLU A C 1
ATOM 639 O O . GLU A 1 83 ? 25.052 3.599 -10.058 1.00 81.75 83 GLU A O 1
ATOM 644 N N . VAL A 1 84 ? 23.436 3.798 -8.513 1.00 86.56 84 VAL A N 1
ATOM 645 C CA . VAL A 1 84 ? 23.201 5.235 -8.759 1.00 86.56 84 VAL A CA 1
ATOM 646 C C . VAL A 1 84 ? 23.862 6.151 -7.733 1.00 86.56 84 VAL A C 1
ATOM 648 O O . VAL A 1 84 ? 24.004 7.348 -7.992 1.00 86.56 84 VAL A O 1
ATOM 651 N N . ARG A 1 85 ? 24.318 5.620 -6.588 1.00 84.50 85 ARG A N 1
ATOM 652 C CA . ARG A 1 85 ? 24.881 6.432 -5.491 1.00 84.50 85 ARG A CA 1
ATOM 653 C C . ARG A 1 85 ? 26.086 7.274 -5.912 1.00 84.50 85 ARG A C 1
ATOM 655 O O . ARG A 1 85 ? 26.192 8.419 -5.487 1.00 84.50 85 ARG A O 1
ATOM 662 N N . ASN A 1 86 ? 26.943 6.734 -6.779 1.00 85.31 86 ASN A N 1
ATOM 663 C CA . ASN A 1 86 ? 28.179 7.389 -7.225 1.00 85.31 86 ASN A CA 1
ATOM 664 C C . ASN A 1 86 ? 28.050 8.126 -8.574 1.00 85.31 86 ASN A C 1
ATOM 666 O O . ASN A 1 86 ? 29.053 8.606 -9.099 1.00 85.31 86 ASN A O 1
ATOM 670 N N . LEU A 1 87 ? 26.847 8.200 -9.153 1.00 89.69 87 LEU A N 1
ATOM 671 C CA . LEU A 1 87 ? 26.605 8.904 -10.416 1.00 89.69 87 LEU A CA 1
ATOM 672 C C . LEU A 1 87 ? 26.509 10.420 -10.204 1.00 89.69 87 LEU A C 1
ATOM 674 O O . LEU A 1 87 ? 25.983 10.877 -9.184 1.00 89.69 87 LEU A O 1
ATOM 678 N N . THR A 1 88 ? 26.945 11.205 -11.197 1.00 93.00 88 THR A N 1
ATOM 679 C CA . THR A 1 88 ? 26.652 12.649 -11.227 1.00 93.00 88 THR A CA 1
ATOM 680 C C . THR A 1 88 ? 25.137 12.884 -11.327 1.00 93.00 88 THR A C 1
ATOM 682 O O . THR A 1 88 ? 24.406 11.980 -11.750 1.00 93.00 88 THR A O 1
ATOM 685 N N . PRO A 1 89 ? 24.624 14.076 -10.970 1.00 92.12 89 PRO A N 1
ATOM 686 C CA . PRO A 1 89 ? 23.200 14.386 -11.109 1.00 92.12 89 PRO A CA 1
ATOM 687 C C . PRO A 1 89 ? 22.647 14.106 -12.515 1.00 92.12 89 PRO A C 1
ATOM 689 O O . PRO A 1 89 ? 21.580 13.511 -12.647 1.00 92.12 89 PRO A O 1
ATOM 692 N N . GLU A 1 90 ? 23.404 14.436 -13.561 1.00 92.81 90 GLU A N 1
ATOM 693 C CA . GLU A 1 90 ? 23.019 14.229 -14.961 1.00 92.81 90 GLU A CA 1
ATOM 694 C C . GLU A 1 90 ? 22.973 12.739 -15.317 1.00 92.81 90 GLU A C 1
ATOM 696 O O . GLU A 1 90 ? 22.046 12.271 -15.979 1.00 92.81 90 GLU A O 1
ATOM 701 N N . GLN A 1 91 ? 23.959 11.966 -14.851 1.00 92.81 91 GLN A N 1
ATOM 702 C CA . GLN A 1 91 ? 23.998 10.517 -15.045 1.00 92.81 91 GLN A CA 1
ATOM 703 C C . GLN A 1 91 ? 22.859 9.818 -14.300 1.00 92.81 91 GLN A C 1
ATOM 705 O O . GLN A 1 91 ? 22.250 8.892 -14.830 1.00 92.81 91 GLN A O 1
ATOM 710 N N . ARG A 1 92 ? 22.545 10.277 -13.088 1.00 92.56 92 ARG A N 1
ATOM 711 C CA . ARG A 1 92 ? 21.430 9.780 -12.282 1.00 92.56 92 ARG A CA 1
ATOM 712 C C . ARG A 1 92 ? 20.089 10.076 -12.945 1.00 92.56 92 ARG A C 1
ATOM 714 O O . ARG A 1 92 ? 19.236 9.196 -13.021 1.00 92.56 92 ARG A O 1
ATOM 721 N N . GLU A 1 93 ? 19.908 11.283 -13.470 1.00 92.44 93 GLU A N 1
ATOM 722 C CA . GLU A 1 93 ? 18.720 11.649 -14.240 1.00 92.44 93 GLU A CA 1
ATOM 723 C C . GLU A 1 93 ? 18.580 10.778 -15.497 1.00 92.44 93 GLU A C 1
ATOM 725 O O . GLU A 1 93 ? 17.499 10.254 -15.770 1.00 92.44 93 GLU A O 1
ATOM 730 N N . ALA A 1 94 ? 19.671 10.567 -16.238 1.00 94.12 94 ALA A N 1
ATOM 731 C CA . ALA A 1 94 ? 19.685 9.688 -17.405 1.00 94.12 94 ALA A CA 1
ATOM 732 C C . ALA A 1 94 ? 19.356 8.230 -17.041 1.00 94.12 94 ALA A C 1
ATOM 734 O O . ALA A 1 94 ? 18.584 7.585 -17.756 1.00 94.12 94 ALA A O 1
ATOM 735 N N . TRP A 1 95 ? 19.873 7.729 -15.916 1.00 94.88 95 TRP A N 1
ATOM 736 C CA . TRP A 1 95 ? 19.568 6.395 -15.398 1.00 94.88 95 TRP A CA 1
ATOM 737 C C . TRP A 1 95 ? 18.074 6.254 -15.079 1.00 94.88 95 TRP A C 1
ATOM 739 O O . TRP A 1 95 ? 17.415 5.353 -15.600 1.00 94.88 95 TRP A O 1
ATOM 749 N N . TYR A 1 96 ? 17.501 7.185 -14.304 1.00 93.31 96 TYR A N 1
ATOM 750 C CA . TYR A 1 96 ? 16.080 7.145 -13.936 1.00 93.31 96 TYR A CA 1
ATOM 751 C C . TYR A 1 96 ? 15.161 7.320 -15.145 1.00 93.31 96 TYR A C 1
ATOM 753 O O . TYR A 1 96 ? 14.167 6.603 -15.254 1.00 93.31 96 TYR A O 1
ATOM 761 N N . ARG A 1 97 ? 15.503 8.211 -16.084 1.00 94.56 97 ARG A N 1
ATOM 762 C CA . ARG A 1 97 ? 14.769 8.373 -17.348 1.00 94.56 97 ARG A CA 1
ATOM 763 C C . ARG A 1 97 ? 14.796 7.091 -18.177 1.00 94.56 97 ARG A C 1
ATOM 765 O O . ARG A 1 97 ? 13.772 6.706 -18.726 1.00 94.56 97 ARG A O 1
ATOM 772 N N . THR A 1 98 ? 15.933 6.403 -18.238 1.00 96.12 98 THR A N 1
ATOM 773 C CA . THR A 1 98 ? 16.048 5.129 -18.967 1.00 96.12 98 THR A CA 1
ATOM 774 C C . THR A 1 98 ? 15.222 4.031 -18.302 1.00 96.12 98 THR A C 1
ATOM 776 O O . THR A 1 98 ? 14.538 3.270 -18.986 1.00 96.12 98 THR A O 1
ATOM 779 N N . LEU A 1 99 ? 15.222 3.966 -16.969 1.00 95.31 99 LEU A N 1
ATOM 780 C CA . LEU A 1 99 ? 14.456 2.969 -16.226 1.00 95.31 99 LEU A CA 1
ATOM 781 C C . LEU A 1 99 ? 12.940 3.201 -16.315 1.00 95.31 99 LEU A C 1
ATOM 783 O O . LEU A 1 99 ? 12.181 2.259 -16.571 1.00 95.31 99 LEU A O 1
ATOM 787 N N . MET A 1 100 ? 12.502 4.432 -16.047 1.00 93.38 100 MET A N 1
ATOM 788 C CA . MET A 1 100 ? 11.098 4.779 -15.790 1.00 93.38 100 MET A CA 1
ATOM 789 C C . MET A 1 100 ? 10.391 5.408 -16.989 1.00 93.38 100 MET A C 1
ATOM 791 O O . MET A 1 100 ? 9.160 5.461 -16.986 1.00 93.38 100 MET A O 1
ATOM 795 N N . GLY A 1 101 ? 11.151 5.871 -17.982 1.00 92.12 101 GLY A N 1
ATOM 796 C CA . GLY A 1 101 ? 10.632 6.656 -19.090 1.00 92.12 101 GLY A CA 1
ATOM 797 C C . GLY A 1 101 ? 10.511 8.149 -18.777 1.00 92.12 101 GLY A C 1
ATOM 798 O O . GLY A 1 1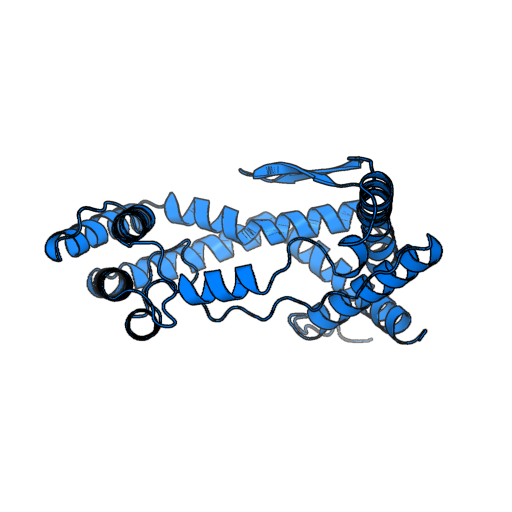01 ? 10.730 8.582 -17.640 1.00 92.12 101 GLY A O 1
ATOM 799 N N . SER A 1 102 ? 10.162 8.951 -19.784 1.00 83.38 102 SER A N 1
ATOM 800 C CA . SER A 1 102 ? 9.941 10.404 -19.637 1.00 83.38 102 SER A CA 1
ATOM 801 C C . SER A 1 102 ? 8.490 10.843 -19.808 1.00 83.38 102 SER A C 1
ATOM 803 O O . SER A 1 102 ? 8.124 11.921 -19.332 1.00 83.38 102 SER A O 1
ATOM 805 N N . ASP A 1 103 ? 7.661 10.014 -20.436 1.00 76.50 103 ASP A N 1
ATOM 806 C CA . ASP A 1 103 ? 6.315 10.400 -20.840 1.00 76.50 103 ASP A CA 1
ATOM 807 C C . ASP A 1 103 ? 5.247 9.953 -19.826 1.00 76.50 103 ASP A C 1
ATOM 809 O O . ASP A 1 103 ? 5.473 9.175 -18.898 1.00 76.50 103 ASP A O 1
ATOM 813 N N . ARG A 1 104 ? 4.036 10.502 -19.949 1.00 77.06 104 ARG A N 1
ATOM 814 C CA . ARG A 1 104 ? 2.866 10.132 -19.127 1.00 77.06 104 ARG A CA 1
ATOM 815 C C . ARG A 1 104 ? 1.733 9.634 -20.016 1.00 77.06 104 ARG A C 1
ATOM 817 O O . ARG A 1 104 ? 0.624 10.162 -19.976 1.00 77.06 104 ARG A O 1
ATOM 824 N N . ALA A 1 105 ? 2.044 8.648 -20.851 1.00 82.94 105 ALA A N 1
ATOM 825 C CA . ALA A 1 105 ? 1.154 8.168 -21.902 1.00 82.94 105 ALA A CA 1
ATOM 826 C C . ALA A 1 105 ? 0.088 7.175 -21.408 1.00 82.94 105 ALA A C 1
ATOM 828 O O . ALA A 1 105 ? -1.031 7.164 -21.923 1.00 82.94 105 ALA A O 1
ATOM 829 N N . LEU A 1 106 ? 0.389 6.356 -20.393 1.00 87.19 106 LEU A N 1
ATOM 830 C CA . LEU A 1 106 ? -0.586 5.411 -19.842 1.00 87.19 106 LEU A CA 1
ATOM 831 C C . LEU A 1 106 ? -1.411 6.077 -18.754 1.00 87.19 106 LEU A C 1
ATOM 833 O O . LEU A 1 106 ? -0.859 6.590 -17.782 1.00 87.19 106 LEU A O 1
ATOM 837 N N . VAL A 1 107 ? -2.734 5.999 -18.883 1.00 86.81 107 VAL A N 1
ATOM 838 C CA . VAL A 1 107 ? -3.682 6.642 -17.971 1.00 86.81 107 VAL A CA 1
ATOM 839 C C . VAL A 1 107 ? -4.681 5.623 -17.438 1.00 86.81 107 VAL A C 1
ATOM 841 O O . VAL A 1 107 ? -5.261 4.844 -18.194 1.00 86.81 107 VAL A O 1
ATOM 844 N N . VAL A 1 108 ? -4.898 5.639 -16.124 1.00 88.06 108 VAL A N 1
ATOM 845 C CA . VAL A 1 108 ? -5.942 4.854 -15.455 1.00 88.06 108 VAL A CA 1
ATOM 846 C C . VAL A 1 108 ? -6.677 5.758 -14.482 1.00 88.06 108 VAL A C 1
ATOM 848 O O . VAL A 1 108 ? -6.067 6.309 -13.567 1.00 88.06 108 VAL A O 1
ATOM 851 N N . ASP A 1 109 ? -7.987 5.881 -14.659 1.00 85.88 109 ASP A N 1
ATOM 852 C CA . ASP A 1 109 ? -8.849 6.554 -13.695 1.00 85.88 109 ASP A CA 1
ATOM 853 C C . ASP A 1 109 ? -9.344 5.527 -12.671 1.00 85.88 109 ASP A C 1
ATOM 855 O O . ASP A 1 109 ? -10.006 4.543 -13.018 1.00 85.88 109 ASP A O 1
ATOM 859 N N . LEU A 1 110 ? -8.995 5.744 -11.405 1.00 81.88 110 LEU A N 1
ATOM 860 C CA . LEU A 1 110 ? -9.449 4.921 -10.293 1.00 81.88 110 LEU A CA 1
ATOM 861 C C . LEU A 1 110 ? -10.523 5.677 -9.504 1.00 81.88 110 LEU A C 1
ATOM 863 O O . LEU A 1 110 ? -10.318 6.856 -9.193 1.00 81.88 110 LEU A O 1
ATOM 867 N N . PRO A 1 111 ? -11.636 5.018 -9.129 1.00 69.25 111 PRO A N 1
ATOM 868 C CA . PRO A 1 111 ? -12.577 5.587 -8.168 1.00 69.25 111 PRO A CA 1
ATOM 869 C C . PRO A 1 111 ? -11.827 6.041 -6.906 1.00 69.25 111 PRO A C 1
ATOM 871 O O . PRO A 1 111 ? -10.937 5.332 -6.451 1.00 69.25 111 PRO A O 1
ATOM 874 N N . GLU A 1 112 ? -12.145 7.220 -6.366 1.00 68.00 112 GLU A N 1
ATOM 875 C CA . GLU A 1 112 ? -11.558 7.813 -5.141 1.00 68.00 112 GLU A CA 1
ATOM 876 C C . GLU A 1 112 ? -10.056 8.181 -5.169 1.00 68.00 112 GLU A C 1
ATOM 878 O O . GLU A 1 112 ? -9.646 9.109 -4.478 1.00 68.00 112 GLU A O 1
ATOM 883 N N . ARG A 1 113 ? -9.210 7.509 -5.963 1.00 72.00 113 ARG A N 1
ATOM 884 C CA . ARG A 1 113 ? -7.759 7.802 -6.054 1.00 72.00 113 ARG A CA 1
ATOM 885 C C . ARG A 1 113 ? -7.398 8.780 -7.176 1.00 72.00 113 ARG A C 1
ATOM 887 O O . ARG A 1 113 ? -6.252 9.216 -7.268 1.00 72.00 113 ARG A O 1
ATOM 894 N N . GLY A 1 114 ? -8.362 9.097 -8.038 1.00 81.94 114 GLY A N 1
ATOM 895 C CA . GLY A 1 114 ? -8.170 9.973 -9.185 1.00 81.94 114 GLY A CA 1
ATOM 896 C C . GLY A 1 114 ? -7.366 9.316 -10.307 1.00 81.94 114 GLY A C 1
ATOM 897 O O . GLY A 1 114 ? -7.343 8.093 -10.471 1.00 81.94 114 GLY A O 1
ATOM 898 N N . ARG A 1 115 ? -6.726 10.159 -11.117 1.00 88.00 115 ARG A N 1
ATOM 899 C CA . ARG A 1 115 ? -6.015 9.745 -12.326 1.00 88.00 115 ARG A CA 1
ATOM 900 C C . ARG A 1 115 ? -4.583 9.325 -12.014 1.00 88.00 115 ARG A C 1
ATOM 902 O O . ARG A 1 115 ? -3.774 10.141 -11.579 1.00 88.00 115 ARG A O 1
ATOM 909 N N . LEU A 1 116 ? -4.244 8.074 -12.313 1.00 87.75 116 LEU A N 1
ATOM 910 C CA . LEU A 1 116 ? -2.869 7.584 -12.298 1.00 87.75 116 LEU A CA 1
ATOM 911 C C . LEU A 1 116 ? -2.270 7.641 -13.697 1.00 87.75 116 LEU A C 1
ATOM 913 O O . LEU A 1 116 ? -2.906 7.220 -14.663 1.00 87.75 116 LEU A O 1
ATOM 917 N N . THR A 1 117 ? -1.019 8.090 -13.781 1.00 88.19 117 THR A N 1
ATOM 918 C CA . THR A 1 117 ? -0.255 8.090 -15.031 1.00 88.19 117 THR A CA 1
ATOM 919 C C . THR A 1 117 ? 1.098 7.414 -14.859 1.00 88.19 117 THR A C 1
ATOM 921 O O . THR A 1 117 ? 1.664 7.408 -13.766 1.00 88.19 117 THR A O 1
ATOM 924 N N . THR A 1 118 ? 1.598 6.797 -15.924 1.00 88.94 118 THR A N 1
ATOM 925 C CA . THR A 1 118 ? 2.973 6.293 -16.012 1.00 88.94 118 THR A CA 1
ATOM 926 C C . THR A 1 118 ? 3.438 6.354 -17.463 1.00 88.94 118 THR A C 1
ATOM 928 O O . THR A 1 118 ? 2.610 6.551 -18.361 1.00 88.94 118 THR A O 1
ATOM 931 N N . SER A 1 119 ? 4.738 6.189 -17.685 1.00 90.31 119 SER A N 1
ATOM 932 C CA . SER A 1 119 ? 5.257 6.130 -19.041 1.00 90.31 119 SER A CA 1
ATOM 933 C C . SER A 1 119 ? 4.926 4.806 -19.720 1.00 90.31 119 SER A C 1
ATOM 935 O O . SER A 1 119 ? 4.841 3.757 -19.073 1.00 90.31 119 SER A O 1
ATOM 937 N N . ASP A 1 120 ? 4.726 4.854 -21.033 1.00 92.25 120 ASP A N 1
ATOM 938 C CA . ASP A 1 120 ? 4.715 3.680 -21.904 1.00 92.25 120 ASP A CA 1
ATOM 939 C C . ASP A 1 120 ? 6.098 3.382 -22.515 1.00 92.25 120 ASP A C 1
ATOM 941 O O . ASP A 1 120 ? 6.243 2.380 -23.230 1.00 92.25 120 ASP A O 1
ATOM 945 N N . ASP A 1 121 ? 7.109 4.189 -22.186 1.00 93.50 121 ASP A N 1
ATOM 946 C CA . ASP A 1 121 ? 8.512 4.015 -22.559 1.00 93.50 121 ASP A CA 1
ATOM 947 C C . ASP A 1 121 ? 9.430 3.734 -21.348 1.00 93.50 121 ASP A C 1
ATOM 949 O O . ASP A 1 121 ? 8.983 3.549 -20.211 1.00 93.50 121 ASP A O 1
ATOM 953 N N . GLY A 1 122 ? 10.728 3.591 -21.622 1.00 95.56 122 GLY A N 1
ATOM 954 C CA . GLY A 1 122 ? 11.726 3.150 -20.649 1.00 95.56 122 GLY A CA 1
ATOM 955 C C . GLY A 1 122 ? 11.750 1.634 -20.424 1.00 95.56 122 GLY A C 1
ATOM 956 O O . GLY A 1 122 ? 10.866 0.876 -20.844 1.00 95.56 122 GLY A O 1
ATOM 957 N N . CYS A 1 123 ? 12.787 1.171 -19.729 1.00 97.75 123 CYS A N 1
ATOM 958 C CA . CYS A 1 123 ? 13.056 -0.251 -19.528 1.00 97.75 123 CYS A CA 1
ATOM 959 C C . CYS A 1 123 ? 11.966 -0.972 -18.735 1.00 97.75 123 CYS A C 1
ATOM 961 O O . CYS A 1 123 ? 11.667 -2.138 -19.005 1.00 97.75 123 CYS A O 1
ATOM 963 N N . THR A 1 124 ? 11.308 -0.275 -17.809 1.00 95.75 124 THR A N 1
ATOM 964 C CA . THR A 1 124 ? 10.168 -0.822 -17.068 1.00 95.75 124 THR A CA 1
ATOM 965 C C . THR A 1 124 ? 8.982 -1.113 -17.992 1.00 95.75 124 THR A C 1
ATOM 967 O O . THR A 1 124 ? 8.369 -2.182 -17.901 1.00 95.75 124 THR A O 1
ATOM 970 N N . ALA A 1 125 ? 8.636 -0.184 -18.888 1.00 96.19 125 ALA A N 1
ATOM 971 C CA . ALA A 1 125 ? 7.532 -0.370 -19.824 1.00 96.19 125 ALA A CA 1
ATOM 972 C C . ALA A 1 125 ? 7.864 -1.419 -20.892 1.00 96.19 125 ALA A C 1
ATOM 974 O O . ALA A 1 125 ? 7.006 -2.236 -21.231 1.00 96.19 125 ALA A O 1
ATOM 975 N N . GLU A 1 126 ? 9.108 -1.450 -21.378 1.00 97.38 126 GLU A N 1
ATOM 976 C CA . GLU A 1 126 ? 9.580 -2.471 -22.316 1.00 97.38 126 GLU A CA 1
ATOM 977 C C . GLU A 1 126 ? 9.461 -3.880 -21.722 1.00 97.38 126 GLU A C 1
ATOM 979 O O . GLU A 1 126 ? 8.830 -4.750 -22.327 1.00 97.38 126 GLU A O 1
ATOM 984 N N . ALA A 1 127 ? 9.977 -4.093 -20.507 1.00 97.31 127 ALA A N 1
ATOM 985 C CA . ALA A 1 127 ? 9.899 -5.379 -19.818 1.00 97.31 127 ALA A CA 1
ATOM 986 C C . ALA A 1 127 ? 8.447 -5.838 -19.617 1.00 97.31 127 ALA A C 1
ATOM 988 O O . ALA A 1 127 ? 8.095 -6.986 -19.900 1.00 97.31 127 ALA A O 1
ATOM 989 N N . ARG A 1 128 ? 7.568 -4.927 -19.186 1.00 96.12 128 ARG A N 1
ATOM 990 C CA . ARG A 1 128 ? 6.137 -5.213 -19.006 1.00 96.12 128 ARG A CA 1
ATOM 991 C C . ARG A 1 128 ? 5.449 -5.538 -20.328 1.00 96.12 128 ARG A C 1
ATOM 993 O O . ARG A 1 128 ? 4.670 -6.484 -20.379 1.00 96.12 128 ARG A O 1
ATOM 1000 N N . ARG A 1 129 ? 5.756 -4.819 -21.408 1.00 96.69 129 ARG A N 1
ATOM 1001 C CA . ARG A 1 129 ? 5.222 -5.102 -22.748 1.00 96.69 129 ARG A CA 1
ATOM 1002 C C . ARG A 1 129 ? 5.691 -6.467 -23.254 1.00 96.69 129 ARG A C 1
ATOM 1004 O O . ARG A 1 129 ? 4.883 -7.230 -23.776 1.00 96.69 129 ARG A O 1
ATOM 1011 N N . ALA A 1 130 ? 6.956 -6.818 -23.037 1.00 97.19 130 ALA A N 1
ATOM 1012 C CA . ALA A 1 130 ? 7.497 -8.125 -23.402 1.00 97.19 130 ALA A CA 1
ATOM 1013 C C . ALA A 1 130 ? 6.820 -9.282 -22.640 1.00 97.19 130 ALA A C 1
ATOM 1015 O O . ALA A 1 130 ? 6.591 -10.350 -23.212 1.00 97.19 130 ALA A O 1
ATOM 1016 N N . LEU A 1 131 ? 6.459 -9.079 -21.368 1.00 95.94 131 LEU A N 1
ATOM 1017 C CA . LEU A 1 131 ? 5.769 -10.089 -20.558 1.00 95.94 131 LEU A CA 1
ATOM 1018 C C . LEU A 1 131 ? 4.269 -10.176 -20.847 1.00 95.94 131 LEU A C 1
ATOM 1020 O O . LEU A 1 131 ? 3.748 -11.265 -21.102 1.00 95.94 131 LEU A O 1
ATOM 1024 N N . TYR A 1 132 ? 3.571 -9.048 -20.812 1.00 95.75 132 TYR A N 1
ATOM 1025 C CA . TYR A 1 132 ? 2.108 -9.004 -20.783 1.00 95.75 132 TYR A CA 1
ATOM 1026 C C . TYR A 1 132 ? 1.480 -8.697 -22.149 1.00 95.75 132 TYR A C 1
ATOM 1028 O O . TYR A 1 132 ? 0.296 -8.960 -22.351 1.00 95.75 132 TYR A O 1
ATOM 1036 N N . GLY A 1 133 ? 2.264 -8.220 -23.120 1.00 95.75 133 GLY A N 1
ATOM 1037 C CA . GLY A 1 133 ? 1.787 -7.846 -24.449 1.00 95.75 133 GLY A CA 1
ATOM 1038 C C . GLY A 1 133 ? 1.100 -6.484 -24.433 1.00 95.75 133 GLY A C 1
ATOM 1039 O O . GLY A 1 133 ? 1.757 -5.455 -24.577 1.00 95.75 133 GLY A O 1
ATOM 1040 N N . ASP A 1 134 ? -0.220 -6.474 -24.253 1.00 95.50 134 ASP A N 1
ATOM 1041 C CA . ASP A 1 134 ? -1.011 -5.243 -24.166 1.00 95.50 134 ASP A CA 1
ATOM 1042 C C . ASP A 1 134 ? -0.722 -4.510 -22.847 1.00 95.50 134 ASP A C 1
ATOM 1044 O O . ASP A 1 134 ? -1.335 -4.760 -21.807 1.00 95.50 134 ASP A O 1
ATOM 1048 N N . LEU A 1 135 ? 0.258 -3.605 -22.906 1.00 94.50 135 LEU A N 1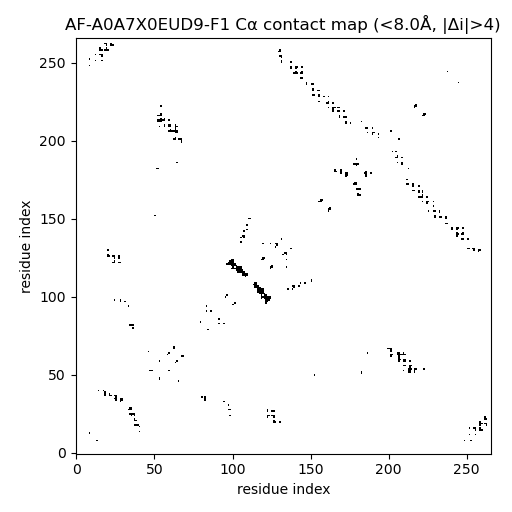
ATOM 1049 C CA . LEU A 1 135 ? 0.738 -2.842 -21.761 1.00 94.50 135 LEU A CA 1
ATOM 1050 C C . LEU A 1 135 ? -0.361 -1.961 -21.154 1.00 94.50 135 LEU A C 1
ATOM 1052 O O . LEU A 1 135 ? -0.458 -1.882 -19.932 1.00 94.50 135 LEU A O 1
ATOM 1056 N N . ALA A 1 136 ? -1.187 -1.312 -21.979 1.00 93.75 136 ALA A N 1
ATOM 1057 C CA . ALA A 1 136 ? -2.220 -0.396 -21.504 1.00 93.75 136 ALA A CA 1
ATOM 1058 C C . ALA A 1 136 ? -3.353 -1.152 -20.795 1.00 93.75 136 ALA A C 1
ATOM 1060 O O . ALA A 1 136 ? -3.754 -0.774 -19.689 1.00 93.75 136 ALA A O 1
ATOM 1061 N N . GLY A 1 137 ? -3.832 -2.248 -21.391 1.00 94.31 137 GLY A N 1
ATOM 1062 C CA . GLY A 1 137 ? -4.850 -3.098 -20.783 1.00 94.31 137 GLY A CA 1
ATOM 1063 C C . GLY A 1 137 ? -4.355 -3.791 -19.513 1.00 94.31 137 GLY A C 1
ATOM 1064 O O . GLY A 1 137 ? -5.050 -3.756 -18.492 1.00 94.31 137 GLY A O 1
ATOM 1065 N N . TRP A 1 138 ? -3.124 -4.320 -19.515 1.00 94.81 138 TRP A N 1
ATOM 1066 C CA . TRP A 1 138 ? -2.502 -4.881 -18.311 1.00 94.81 138 TRP A CA 1
ATOM 1067 C C . TRP A 1 138 ? -2.343 -3.826 -17.214 1.00 94.81 138 TRP A C 1
ATOM 1069 O O . TRP A 1 138 ? -2.718 -4.077 -16.070 1.00 94.81 138 TRP A O 1
ATOM 1079 N N . TYR A 1 139 ? -1.849 -2.629 -17.550 1.00 93.44 139 TYR A N 1
ATOM 1080 C CA . TYR A 1 139 ? -1.648 -1.544 -16.588 1.00 93.44 139 TYR A CA 1
ATOM 1081 C C . TYR A 1 139 ? -2.970 -1.136 -15.936 1.00 93.44 139 TYR A C 1
ATOM 1083 O O . TYR A 1 139 ? -3.046 -1.019 -14.712 1.00 93.44 139 TYR A O 1
ATOM 1091 N N . ARG A 1 140 ? -4.043 -1.006 -16.725 1.00 93.00 140 ARG A N 1
ATOM 1092 C CA . ARG A 1 140 ? -5.391 -0.730 -16.216 1.00 93.00 140 ARG A CA 1
ATOM 1093 C C . ARG A 1 140 ? -5.885 -1.815 -15.269 1.00 93.00 140 ARG A C 1
ATOM 1095 O O . ARG A 1 140 ? -6.318 -1.491 -14.162 1.00 93.00 140 ARG A O 1
ATOM 1102 N N . ALA A 1 141 ? -5.810 -3.080 -15.676 1.00 93.31 141 ALA A N 1
ATOM 1103 C CA . ALA A 1 141 ? -6.249 -4.199 -14.848 1.00 93.31 141 ALA A CA 1
ATOM 1104 C C . ALA A 1 141 ? -5.446 -4.260 -13.538 1.00 93.31 141 ALA A C 1
ATOM 1106 O O . ALA A 1 141 ? -6.031 -4.262 -12.455 1.00 93.31 141 ALA A O 1
ATOM 1107 N N . ARG A 1 142 ? -4.111 -4.187 -13.627 1.00 92.81 142 ARG A N 1
ATOM 1108 C CA . ARG A 1 142 ? -3.204 -4.226 -12.476 1.00 92.81 142 ARG A CA 1
ATOM 1109 C C . ARG A 1 142 ? -3.453 -3.078 -11.504 1.00 92.81 142 ARG A C 1
ATOM 1111 O O . ARG A 1 142 ? -3.642 -3.329 -10.321 1.00 92.81 142 ARG A O 1
ATOM 1118 N N . ARG A 1 143 ? -3.509 -1.830 -11.985 1.00 91.69 143 ARG A N 1
ATOM 1119 C CA . ARG A 1 143 ? -3.745 -0.657 -11.125 1.00 91.69 143 ARG A CA 1
ATOM 1120 C C . ARG A 1 143 ? -5.117 -0.667 -10.469 1.00 91.69 143 ARG A C 1
ATOM 1122 O O . ARG A 1 143 ? -5.238 -0.194 -9.342 1.00 91.69 143 ARG A O 1
ATOM 1129 N N . THR A 1 144 ? -6.128 -1.203 -11.150 1.00 90.75 144 THR A N 1
ATOM 1130 C CA . THR A 1 144 ? -7.461 -1.353 -10.559 1.00 90.75 144 THR A CA 1
ATOM 1131 C C . THR A 1 144 ? -7.424 -2.383 -9.435 1.00 90.75 144 THR A C 1
ATOM 1133 O O . THR A 1 144 ? -7.868 -2.071 -8.336 1.00 90.75 144 THR A O 1
ATOM 1136 N N . VAL A 1 145 ? -6.826 -3.559 -9.661 1.00 90.19 145 VAL A N 1
ATOM 1137 C CA . VAL A 1 145 ? -6.705 -4.616 -8.639 1.00 90.19 145 VAL A CA 1
ATOM 1138 C C . VAL A 1 145 ? -5.842 -4.175 -7.452 1.00 90.19 145 VAL A C 1
ATOM 1140 O O . VAL A 1 145 ? -6.257 -4.358 -6.310 1.00 90.19 145 VAL A O 1
ATOM 1143 N N . ASP A 1 146 ? -4.713 -3.499 -7.689 1.00 88.31 146 ASP A N 1
ATOM 1144 C CA . ASP A 1 146 ? -3.872 -2.918 -6.627 1.00 88.31 146 ASP A CA 1
ATOM 1145 C C . ASP A 1 146 ? -4.668 -1.947 -5.726 1.00 88.31 146 ASP A C 1
ATOM 1147 O O . ASP A 1 146 ? -4.372 -1.789 -4.541 1.00 88.31 146 ASP A O 1
ATOM 1151 N N . HIS A 1 147 ? -5.701 -1.295 -6.268 1.00 87.88 147 HIS A N 1
ATOM 1152 C CA . HIS A 1 147 ? -6.541 -0.346 -5.540 1.00 87.88 147 HIS A CA 1
ATOM 1153 C C . HIS A 1 147 ? -7.684 -1.000 -4.736 1.00 87.88 147 HIS A C 1
ATOM 1155 O O . HIS A 1 147 ? -8.303 -0.332 -3.904 1.00 87.88 147 HIS A O 1
ATOM 1161 N N . PHE A 1 148 ? -7.953 -2.301 -4.900 1.00 90.06 148 PHE A N 1
ATOM 1162 C CA . PHE A 1 148 ? -9.090 -2.981 -4.255 1.00 90.06 148 PHE A CA 1
ATOM 1163 C C . PHE A 1 148 ? -9.115 -2.831 -2.740 1.00 90.06 148 PHE A C 1
ATOM 1165 O O . PHE A 1 148 ? -10.185 -2.640 -2.157 1.00 90.06 148 PHE A O 1
ATOM 1172 N N . GLY A 1 149 ? -7.946 -2.922 -2.101 1.00 88.31 149 GLY A N 1
ATOM 1173 C CA . GLY A 1 149 ? -7.833 -2.797 -0.652 1.00 88.31 149 GLY A CA 1
ATOM 1174 C C . GLY A 1 149 ? -8.285 -1.422 -0.159 1.00 88.31 149 GLY A C 1
ATOM 1175 O O . GLY A 1 149 ? -9.044 -1.340 0.803 1.00 88.31 149 GLY A O 1
ATOM 1176 N N . SER A 1 150 ? -7.878 -0.352 -0.848 1.00 88.56 150 SER A N 1
ATOM 1177 C CA . SER A 1 150 ? -8.289 1.019 -0.525 1.00 88.56 150 SER A CA 1
ATOM 1178 C C . SER A 1 150 ? -9.774 1.247 -0.788 1.00 88.56 150 SER A C 1
ATOM 1180 O O . SER A 1 150 ? -10.458 1.794 0.069 1.00 88.56 150 SER A O 1
ATOM 1182 N N . TYR A 1 151 ? -10.296 0.774 -1.922 1.00 90.88 151 TYR A N 1
ATOM 1183 C CA . TYR A 1 151 ? -11.725 0.890 -2.221 1.00 90.88 151 TYR A CA 1
ATOM 1184 C C . TYR A 1 151 ? -12.589 0.153 -1.184 1.00 90.88 151 TYR A C 1
ATOM 1186 O O . TYR A 1 151 ? -13.576 0.688 -0.683 1.00 90.88 151 TYR A O 1
ATOM 1194 N N . THR A 1 152 ? -12.181 -1.060 -0.803 1.00 92.50 152 THR A N 1
ATOM 1195 C CA . THR A 1 152 ? -12.866 -1.851 0.230 1.00 92.50 152 THR A CA 1
ATOM 1196 C C . THR A 1 152 ? -12.811 -1.159 1.587 1.00 92.50 152 THR A C 1
ATOM 1198 O O . THR A 1 152 ? -13.824 -1.120 2.281 1.00 92.50 152 THR A O 1
ATOM 1201 N N . LEU A 1 153 ? -11.665 -0.577 1.955 1.00 92.12 153 LEU A N 1
ATOM 1202 C CA . LEU A 1 153 ? -11.530 0.203 3.184 1.00 92.12 153 LEU A CA 1
ATOM 1203 C C . LEU A 1 153 ? -12.535 1.360 3.225 1.00 92.12 153 LEU A C 1
ATOM 1205 O O . LEU A 1 153 ? -13.228 1.497 4.227 1.00 92.12 153 LEU A O 1
ATOM 1209 N N . THR A 1 154 ? -12.673 2.132 2.141 1.00 92.62 154 THR A N 1
ATOM 1210 C CA . THR A 1 154 ? -13.646 3.236 2.054 1.00 92.62 154 THR A CA 1
ATOM 1211 C C . THR A 1 154 ? -15.077 2.765 2.311 1.00 92.62 154 THR A C 1
ATOM 1213 O O . THR A 1 154 ? -15.824 3.414 3.041 1.00 92.62 154 THR A O 1
ATOM 1216 N N . LEU A 1 155 ? -15.470 1.618 1.751 1.00 94.94 155 LEU A N 1
ATOM 1217 C CA . LEU A 1 155 ? -16.801 1.055 1.991 1.00 94.94 155 LEU A CA 1
ATOM 1218 C C . LEU A 1 155 ? -16.979 0.588 3.442 1.00 94.94 155 LEU A C 1
ATOM 1220 O O . LEU A 1 155 ? -18.027 0.830 4.038 1.00 94.94 155 LEU A O 1
ATOM 1224 N N . VAL A 1 156 ? -15.957 -0.050 4.021 1.00 96.00 156 VAL A N 1
ATOM 1225 C CA . VAL A 1 156 ? -15.992 -0.521 5.412 1.00 96.00 156 VAL A CA 1
ATOM 1226 C C . VAL A 1 156 ? -16.115 0.652 6.382 1.00 96.00 156 VAL A C 1
ATOM 1228 O O . VAL A 1 156 ? -16.975 0.613 7.255 1.00 96.00 156 VAL A O 1
ATOM 1231 N N . THR A 1 157 ? -15.303 1.701 6.238 1.00 94.12 157 THR A N 1
ATOM 1232 C CA . THR A 1 157 ? -15.291 2.840 7.174 1.00 94.12 157 THR A CA 1
ATOM 1233 C C . THR A 1 157 ? -16.521 3.743 7.040 1.00 94.12 157 THR A C 1
ATOM 1235 O O . THR A 1 157 ? -16.903 4.426 7.995 1.00 94.12 157 THR A O 1
ATOM 1238 N N . ALA A 1 158 ? -17.187 3.724 5.882 1.00 95.38 158 ALA A N 1
ATOM 1239 C CA . ALA A 1 158 ? -18.459 4.408 5.668 1.00 95.38 158 ALA A CA 1
ATOM 1240 C C . ALA A 1 158 ? -19.665 3.683 6.301 1.00 95.38 158 ALA A C 1
ATOM 1242 O O . ALA A 1 158 ? -20.709 4.311 6.499 1.00 95.38 158 ALA A O 1
ATOM 1243 N N . ASP A 1 159 ? -19.542 2.393 6.629 1.00 98.31 159 ASP A N 1
ATOM 1244 C CA . ASP A 1 159 ? -20.644 1.580 7.145 1.00 98.31 159 ASP A CA 1
ATOM 1245 C C . ASP A 1 159 ? -21.089 2.033 8.556 1.00 98.31 159 ASP A C 1
ATOM 1247 O O . ASP A 1 159 ? -20.249 2.236 9.442 1.00 98.31 159 ASP A O 1
ATOM 1251 N N . PRO A 1 160 ? -22.404 2.159 8.828 1.00 98.12 160 PRO A N 1
ATOM 1252 C CA . PRO A 1 160 ? -22.901 2.514 10.158 1.00 98.12 160 PRO A CA 1
ATOM 1253 C C . PRO A 1 160 ? -22.443 1.557 11.268 1.00 98.12 160 PRO A C 1
ATOM 1255 O O . PRO A 1 160 ? -22.188 1.996 12.389 1.00 98.12 160 PRO A O 1
ATOM 1258 N N . GLY A 1 161 ? -22.296 0.265 10.964 1.00 97.69 161 GLY A N 1
ATOM 1259 C CA . GLY A 1 161 ? -21.787 -0.743 11.890 1.00 97.69 161 GLY A CA 1
ATOM 1260 C C . GLY A 1 161 ? -20.319 -0.522 12.248 1.00 97.69 161 GLY A C 1
ATOM 1261 O O . GLY A 1 161 ? -19.942 -0.718 13.404 1.00 97.69 161 GLY A O 1
ATOM 1262 N N . TYR A 1 162 ? -19.501 -0.047 11.301 1.00 97.56 162 TYR A N 1
ATOM 1263 C CA . TYR A 1 162 ? -18.123 0.361 11.589 1.00 97.56 162 TYR A CA 1
ATOM 1264 C C . TYR A 1 162 ? -18.104 1.553 12.542 1.00 97.56 162 TYR A C 1
ATOM 1266 O O . TYR A 1 162 ? -17.421 1.511 13.560 1.00 97.56 162 TYR A O 1
ATOM 1274 N N . ARG A 1 163 ? -18.897 2.591 12.251 1.00 97.44 163 ARG A N 1
ATOM 1275 C CA . ARG A 1 163 ? -18.969 3.808 13.075 1.00 97.44 163 ARG A CA 1
ATOM 1276 C C . ARG A 1 163 ? -19.442 3.513 14.497 1.00 97.44 163 ARG A C 1
ATOM 1278 O O . ARG A 1 163 ? -18.844 4.006 15.444 1.00 97.44 163 ARG A O 1
ATOM 1285 N N . ALA A 1 164 ? -20.453 2.660 14.653 1.00 97.81 164 ALA A N 1
ATOM 1286 C CA . ALA A 1 164 ? -20.920 2.221 15.966 1.00 97.81 164 ALA A CA 1
ATOM 1287 C C . ALA A 1 164 ? -19.836 1.444 16.736 1.00 97.81 164 ALA A C 1
ATOM 1289 O O . ALA A 1 164 ? -19.621 1.695 17.923 1.00 97.81 164 ALA A O 1
ATOM 1290 N N . GLY A 1 165 ? -19.123 0.538 16.055 1.00 97.69 165 GLY A N 1
ATOM 1291 C CA . GLY A 1 165 ? -17.988 -0.186 16.631 1.00 97.69 165 GLY A CA 1
ATOM 1292 C C . GLY A 1 165 ? -16.859 0.747 17.067 1.00 97.69 165 GLY A C 1
ATOM 1293 O O . GLY A 1 165 ? -16.352 0.609 18.177 1.00 97.69 165 GLY A O 1
ATOM 1294 N N . LEU A 1 166 ? -16.538 1.750 16.247 1.00 97.56 166 LEU A N 1
ATOM 1295 C CA . LEU A 1 166 ? -15.540 2.773 16.549 1.00 97.56 166 LEU A CA 1
ATOM 1296 C C . LEU A 1 166 ? -15.920 3.599 17.786 1.00 97.56 166 LEU A C 1
ATOM 1298 O O . LEU A 1 166 ? -15.079 3.823 18.649 1.00 97.56 166 LEU A O 1
ATOM 1302 N N . THR A 1 167 ? -17.187 4.003 17.921 1.00 98.25 167 THR A N 1
ATOM 1303 C CA . THR A 1 167 ? -17.672 4.717 19.114 1.00 98.25 167 THR A CA 1
ATOM 1304 C C . THR A 1 167 ? -17.555 3.865 20.379 1.00 98.25 167 THR A C 1
ATOM 1306 O O . THR A 1 167 ? -17.082 4.353 21.406 1.00 98.25 167 THR A O 1
ATOM 1309 N N . ALA A 1 168 ? -17.951 2.590 20.323 1.00 98.25 168 ALA A N 1
ATOM 1310 C CA . ALA A 1 168 ? -17.824 1.680 21.463 1.00 98.25 168 ALA A CA 1
ATOM 1311 C C . ALA A 1 168 ? -16.352 1.447 21.843 1.00 98.25 168 ALA A C 1
ATOM 1313 O O . ALA A 1 168 ? -15.999 1.483 23.024 1.00 98.25 168 ALA A O 1
ATOM 1314 N N . TRP A 1 169 ? -15.496 1.258 20.838 1.00 98.50 169 TRP A N 1
ATOM 1315 C CA . TRP A 1 169 ? -14.050 1.136 20.991 1.00 98.50 169 TRP A CA 1
ATOM 1316 C C . TRP A 1 169 ? -13.436 2.377 21.648 1.00 98.50 169 TRP A C 1
ATOM 1318 O O . TRP A 1 169 ? -12.741 2.237 22.651 1.00 98.50 169 TRP A O 1
ATOM 1328 N N . ALA A 1 170 ? -13.762 3.582 21.174 1.00 98.25 170 ALA A N 1
ATOM 1329 C CA . ALA A 1 170 ? -13.250 4.832 21.736 1.00 98.25 170 ALA A CA 1
ATOM 1330 C C . ALA A 1 170 ? -13.664 4.997 23.207 1.00 98.25 170 ALA A C 1
ATOM 1332 O O . ALA A 1 170 ? -12.857 5.377 24.052 1.00 98.25 170 ALA A O 1
ATOM 1333 N N . GLY A 1 171 ? -14.903 4.623 23.547 1.00 98.44 171 GLY A N 1
ATOM 1334 C CA . GLY A 1 171 ? -15.370 4.602 24.934 1.00 98.44 171 GLY A CA 1
ATOM 1335 C C . GLY A 1 171 ? -14.607 3.614 25.825 1.00 98.44 171 GLY A C 1
ATOM 1336 O O . GLY A 1 171 ? -14.417 3.884 27.010 1.00 98.44 171 GLY A O 1
ATOM 1337 N N . CYS A 1 172 ? -14.152 2.482 25.281 1.00 98.62 172 CYS A N 1
ATOM 1338 C CA . CYS A 1 172 ? -13.271 1.555 25.992 1.00 98.62 172 CYS A CA 1
ATOM 1339 C C . CYS A 1 172 ? -11.878 2.163 26.191 1.00 98.62 172 CYS A C 1
ATOM 1341 O O . CYS A 1 172 ? -11.421 2.264 27.325 1.00 98.62 172 CYS A O 1
ATOM 1343 N N . VAL A 1 173 ? -11.250 2.651 25.121 1.00 98.12 173 VAL A N 1
ATOM 1344 C CA . VAL A 1 173 ? -9.916 3.272 25.151 1.00 98.12 173 VAL A CA 1
ATOM 1345 C C . VAL A 1 173 ? -9.865 4.446 26.139 1.00 98.12 173 VAL A C 1
ATOM 1347 O O . VAL A 1 173 ? -8.919 4.559 26.921 1.00 98.12 173 VAL A O 1
ATOM 1350 N N . HIS A 1 174 ? -10.936 5.240 26.211 1.00 98.06 174 HIS A N 1
ATOM 1351 C CA . HIS A 1 174 ? -11.078 6.322 27.184 1.00 98.06 174 HIS A CA 1
ATOM 1352 C C . HIS A 1 174 ? -11.053 5.848 28.643 1.00 98.06 174 HIS A C 1
ATOM 1354 O O . HIS A 1 174 ? -10.412 6.477 29.483 1.00 98.06 174 HIS A O 1
ATOM 1360 N N . LYS A 1 175 ? -11.679 4.708 28.962 1.00 97.75 175 LYS A N 1
ATOM 1361 C CA . LYS A 1 175 ? -11.627 4.117 30.316 1.00 97.75 175 LYS A CA 1
ATOM 1362 C C . LYS A 1 175 ? -10.222 3.661 30.710 1.00 97.75 175 LYS A C 1
ATOM 1364 O O . LYS A 1 175 ? -9.937 3.562 31.898 1.00 97.75 175 LYS A O 1
ATOM 1369 N N . HIS A 1 176 ? -9.359 3.415 29.727 1.00 96.56 176 HIS A N 1
ATOM 1370 C CA . HIS A 1 176 ? -7.945 3.099 29.920 1.00 96.56 176 HIS A CA 1
ATOM 1371 C C . HIS A 1 176 ? -7.043 4.348 29.936 1.00 96.56 176 HIS A C 1
ATOM 1373 O O . HIS A 1 176 ? -5.823 4.221 29.967 1.00 96.56 176 HIS A O 1
ATOM 1379 N N . GLY A 1 177 ? -7.623 5.554 29.959 1.00 96.19 177 GLY A N 1
ATOM 1380 C CA . GLY A 1 177 ? -6.895 6.812 30.147 1.00 96.19 177 GLY A CA 1
ATOM 1381 C C . GLY A 1 177 ? -6.416 7.488 28.861 1.00 96.19 177 GLY A C 1
ATOM 1382 O O . GLY A 1 177 ? -5.762 8.525 28.940 1.00 96.19 177 GLY A O 1
ATOM 1383 N N . TYR A 1 178 ? -6.754 6.955 27.685 1.00 96.44 178 TYR A N 1
ATOM 1384 C CA . TYR A 1 178 ? -6.391 7.557 26.402 1.00 96.44 178 TYR A CA 1
ATOM 1385 C C . TYR A 1 178 ? -7.550 8.370 25.818 1.00 96.44 178 TYR A C 1
ATOM 1387 O O . TYR A 1 178 ? -8.664 7.874 25.658 1.00 96.44 178 TYR A O 1
ATOM 1395 N N . ILE A 1 179 ? -7.291 9.622 25.445 1.00 95.31 179 ILE A N 1
ATOM 1396 C CA . ILE A 1 179 ? -8.263 10.461 24.736 1.00 95.31 179 ILE A CA 1
ATOM 1397 C C . ILE A 1 179 ? -8.006 10.297 23.238 1.00 95.31 179 ILE A C 1
ATOM 1399 O O . ILE A 1 179 ? -7.156 10.980 22.679 1.00 95.31 179 ILE A O 1
ATOM 1403 N N . ALA A 1 180 ? -8.707 9.346 22.619 1.00 95.19 180 ALA A N 1
ATOM 1404 C CA . ALA A 1 180 ? -8.650 9.099 21.185 1.00 95.19 180 ALA A CA 1
ATOM 1405 C C . ALA A 1 1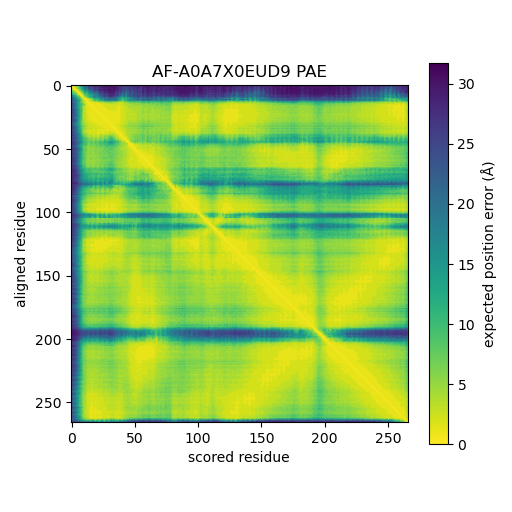80 ? -10.007 8.605 20.670 1.00 95.19 180 ALA A C 1
ATOM 1407 O O . ALA A 1 180 ? -10.624 7.706 21.243 1.00 95.19 180 ALA A O 1
ATOM 1408 N N . SER A 1 181 ? -10.464 9.197 19.574 1.00 94.56 181 SER A N 1
ATOM 1409 C CA . SER A 1 181 ? -11.702 8.853 18.872 1.00 94.56 181 SER A CA 1
ATOM 1410 C C . SER A 1 181 ? -11.485 7.863 17.725 1.00 94.56 181 SER A C 1
ATOM 1412 O O . SER A 1 181 ? -12.447 7.292 17.208 1.00 94.56 181 SER A O 1
ATOM 1414 N N . SER A 1 182 ? -10.226 7.629 17.342 1.00 94.94 182 SER A N 1
ATOM 1415 C CA . SER A 1 182 ? -9.842 6.675 16.303 1.00 94.94 182 SER A CA 1
ATO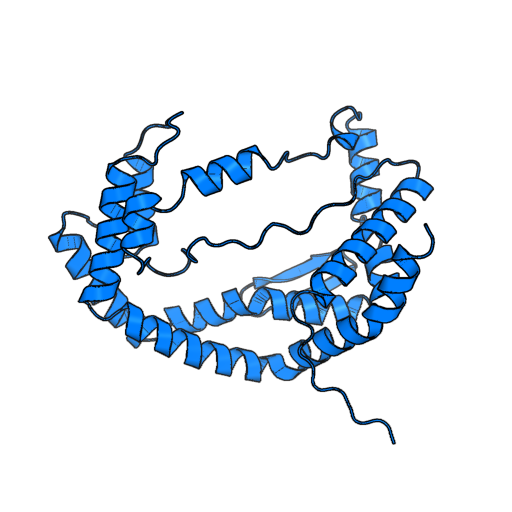M 1416 C C . SER A 1 182 ? -8.512 5.967 16.603 1.00 94.94 182 SER A C 1
ATOM 1418 O O . SER A 1 182 ? -7.695 6.507 17.353 1.00 94.94 182 SER A O 1
ATOM 1420 N N . PRO A 1 183 ? -8.275 4.776 16.011 1.00 94.50 183 PRO A N 1
ATOM 1421 C CA . PRO A 1 183 ? -6.983 4.088 16.051 1.00 94.50 183 PRO A CA 1
ATOM 1422 C C . PRO A 1 183 ? -5.805 4.984 15.667 1.00 94.50 183 PRO A C 1
ATOM 1424 O O . PRO A 1 183 ? -4.782 5.003 16.347 1.00 94.50 183 PRO A O 1
ATOM 1427 N N . ASP A 1 184 ? -5.963 5.768 14.599 1.00 93.56 184 ASP A N 1
ATOM 1428 C CA . ASP A 1 184 ? -4.905 6.649 14.103 1.00 93.56 184 ASP A CA 1
ATOM 1429 C C . ASP A 1 184 ? -4.597 7.764 15.106 1.00 93.56 184 ASP A C 1
ATOM 1431 O O . ASP A 1 184 ? -3.434 7.996 15.422 1.00 93.56 184 ASP A O 1
ATOM 1435 N N . GLU A 1 185 ? -5.622 8.367 15.714 1.00 95.06 185 GLU A N 1
ATOM 1436 C CA . GLU A 1 185 ? -5.435 9.365 16.772 1.00 95.06 185 GLU A CA 1
ATOM 1437 C C . GLU A 1 185 ? -4.726 8.781 18.005 1.00 95.06 185 GLU A C 1
ATOM 1439 O O . GLU A 1 185 ? -3.849 9.433 18.571 1.00 95.06 185 GLU A O 1
ATOM 1444 N N . LEU A 1 186 ? -5.051 7.545 18.406 1.00 95.12 186 LEU A N 1
ATOM 1445 C CA . LEU A 1 186 ? -4.377 6.864 19.517 1.00 95.12 186 LEU A CA 1
ATOM 1446 C C . LEU A 1 186 ? -2.893 6.626 19.210 1.00 95.12 186 LEU A C 1
ATOM 1448 O O . LEU A 1 186 ? -2.031 6.865 20.057 1.00 95.12 186 LEU A O 1
ATOM 1452 N N . ARG A 1 187 ? -2.585 6.167 17.998 1.00 93.19 187 ARG A N 1
ATOM 1453 C CA . ARG A 1 187 ? -1.206 5.922 17.554 1.00 93.19 187 ARG A CA 1
ATOM 1454 C C . ARG A 1 187 ? -0.416 7.216 17.471 1.00 93.19 187 ARG A C 1
ATOM 1456 O O . ARG A 1 187 ? 0.705 7.273 17.967 1.00 93.19 187 ARG A O 1
ATOM 1463 N N . GLU A 1 188 ? -1.003 8.264 16.905 1.00 91.00 188 GLU A N 1
ATOM 1464 C CA . GLU A 1 188 ? -0.390 9.588 16.841 1.00 91.00 188 GLU A CA 1
ATOM 1465 C C . GLU A 1 188 ? -0.155 10.196 18.226 1.00 91.00 188 GLU A C 1
ATOM 1467 O O . GLU A 1 188 ? 0.894 10.797 18.465 1.00 91.00 188 GLU A O 1
ATOM 1472 N N . LEU A 1 189 ? -1.118 10.054 19.144 1.00 90.75 189 LEU A N 1
ATOM 1473 C CA . LEU A 1 189 ? -0.992 10.513 20.525 1.00 90.75 189 LEU A CA 1
ATOM 1474 C C . LEU A 1 189 ? 0.261 9.922 21.169 1.00 90.75 189 LEU A C 1
ATOM 1476 O O . LEU A 1 189 ? 1.060 10.661 21.738 1.00 90.75 189 LEU A O 1
ATOM 1480 N N . VAL A 1 190 ? 0.453 8.613 21.020 1.00 89.50 190 VAL A N 1
ATOM 1481 C CA . VAL A 1 190 ? 1.591 7.897 21.600 1.00 89.50 190 VAL A CA 1
ATOM 1482 C C . VAL A 1 190 ? 2.891 8.234 20.872 1.00 89.50 190 VAL A C 1
ATOM 1484 O O . VAL A 1 190 ? 3.900 8.496 21.521 1.00 89.50 190 VAL A O 1
ATOM 1487 N N . ALA A 1 191 ? 2.866 8.324 19.540 1.00 85.69 191 ALA A N 1
ATOM 1488 C CA . ALA A 1 191 ? 4.034 8.695 18.745 1.00 85.69 191 ALA A CA 1
ATOM 1489 C C . ALA A 1 191 ? 4.579 10.089 19.105 1.00 85.69 191 ALA A C 1
ATOM 1491 O O . ALA A 1 191 ? 5.788 10.290 19.102 1.00 85.69 191 ALA A O 1
ATOM 1492 N N . ARG A 1 192 ? 3.711 11.052 19.452 1.00 81.81 192 ARG A N 1
ATOM 1493 C CA . ARG A 1 192 ? 4.128 12.399 19.893 1.00 81.81 192 ARG A CA 1
ATOM 1494 C C . ARG A 1 192 ? 4.750 12.423 21.287 1.00 81.81 192 ARG A C 1
ATOM 1496 O O . ARG A 1 192 ? 5.532 13.322 21.582 1.00 81.81 192 ARG A O 1
ATOM 1503 N N . THR A 1 193 ? 4.368 11.491 22.155 1.00 72.62 193 THR A N 1
ATOM 1504 C CA . THR A 1 193 ? 4.860 11.429 23.540 1.00 72.62 193 THR A CA 1
ATOM 1505 C C . THR A 1 193 ? 6.176 10.671 23.685 1.00 72.62 193 THR A C 1
ATOM 1507 O O . THR A 1 193 ? 6.779 10.705 24.755 1.00 72.62 193 THR A O 1
ATOM 1510 N N . GLU A 1 194 ? 6.631 10.009 22.623 1.00 67.94 194 GLU A N 1
ATOM 1511 C CA . GLU A 1 194 ? 7.841 9.193 22.626 1.00 67.94 194 GLU A CA 1
ATOM 1512 C C . GLU A 1 194 ? 9.017 9.966 21.998 1.00 67.94 194 GLU A C 1
ATOM 1514 O O . GLU A 1 194 ? 8.916 10.430 20.859 1.00 67.94 194 GLU A O 1
ATOM 1519 N N . PRO A 1 195 ? 10.155 10.129 22.701 1.00 59.56 195 PRO A N 1
ATOM 1520 C CA . PRO A 1 195 ? 11.359 10.677 22.091 1.00 59.56 195 PRO A CA 1
ATOM 1521 C C . PRO A 1 195 ? 11.852 9.761 20.965 1.00 59.56 195 PRO A C 1
ATOM 1523 O O . PRO A 1 195 ? 11.711 8.539 21.039 1.00 59.56 195 PRO A O 1
ATOM 1526 N N . ALA A 1 196 ? 12.516 10.336 19.957 1.00 59.28 196 ALA A N 1
ATOM 1527 C CA . ALA A 1 196 ? 13.246 9.546 18.969 1.00 59.28 196 ALA A CA 1
ATOM 1528 C C . ALA A 1 196 ? 14.259 8.641 19.695 1.00 59.28 196 ALA A C 1
ATOM 1530 O O . ALA A 1 196 ? 15.218 9.119 20.301 1.00 59.28 196 ALA A O 1
ATOM 1531 N N . SER A 1 197 ? 14.005 7.334 19.679 1.00 58.19 197 SER A N 1
ATOM 1532 C CA . SER A 1 197 ? 14.755 6.346 20.447 1.00 58.19 197 SER A CA 1
ATOM 1533 C C . SER A 1 197 ? 15.588 5.474 19.515 1.00 58.19 197 SER A C 1
ATOM 1535 O O . SER A 1 197 ? 15.085 4.959 18.521 1.00 58.19 197 SER A O 1
ATOM 1537 N N . THR A 1 198 ? 16.859 5.265 19.858 1.00 61.56 198 THR A N 1
ATOM 1538 C CA . THR A 1 198 ? 17.750 4.286 19.206 1.00 61.56 198 THR A CA 1
ATOM 1539 C C . THR A 1 198 ? 17.580 2.871 19.779 1.00 61.56 198 THR A C 1
ATOM 1541 O O . THR A 1 198 ? 18.401 1.987 19.534 1.00 61.56 198 THR A O 1
ATOM 1544 N N . SER A 1 199 ? 16.532 2.652 20.580 1.00 68.56 199 SER A N 1
ATOM 1545 C CA . SER A 1 199 ? 16.241 1.379 21.237 1.00 68.56 199 SER A CA 1
ATOM 1546 C C . SER A 1 199 ? 15.946 0.260 20.238 1.00 68.56 199 SER A C 1
ATOM 1548 O O . SER A 1 199 ? 15.250 0.440 19.244 1.00 68.56 199 SER A O 1
ATOM 1550 N N . VAL A 1 200 ? 16.408 -0.946 20.577 1.00 71.56 200 VAL A N 1
ATOM 1551 C CA . VAL A 1 200 ? 16.099 -2.196 19.861 1.00 71.56 200 VAL A CA 1
ATOM 1552 C C . VAL A 1 200 ? 14.735 -2.776 20.290 1.00 71.56 200 VAL A C 1
ATOM 1554 O O . VAL A 1 200 ? 14.245 -3.736 19.701 1.00 71.56 200 VAL A O 1
ATOM 1557 N N . ARG A 1 201 ? 14.100 -2.217 21.332 1.00 75.69 201 ARG A N 1
ATOM 1558 C CA . ARG A 1 201 ? 12.794 -2.656 21.864 1.00 75.69 201 ARG A CA 1
ATOM 1559 C C . ARG A 1 201 ? 11.739 -1.559 21.716 1.00 75.69 201 ARG A C 1
ATOM 1561 O O . ARG A 1 201 ? 12.088 -0.404 21.988 1.00 75.69 201 ARG A O 1
ATOM 1568 N N . PRO A 1 202 ? 10.488 -1.898 21.330 1.00 77.12 202 PRO A N 1
ATOM 1569 C CA . PRO A 1 202 ? 9.436 -0.903 21.174 1.00 77.12 202 PRO A CA 1
ATOM 1570 C C . PRO A 1 202 ? 9.229 -0.144 22.488 1.00 77.12 202 PRO A C 1
ATOM 1572 O O . PRO A 1 202 ? 9.356 -0.759 23.557 1.00 77.12 202 PRO A O 1
ATOM 1575 N N . PRO A 1 203 ? 8.933 1.164 22.441 1.00 83.56 203 PRO A N 1
ATOM 1576 C CA . PRO A 1 203 ? 8.678 1.937 23.643 1.00 83.56 203 PRO A CA 1
ATOM 1577 C C . PRO A 1 203 ? 7.552 1.338 24.492 1.00 83.56 203 PRO A C 1
ATOM 1579 O O . PRO A 1 203 ? 6.581 0.776 23.980 1.00 83.56 203 PRO A O 1
ATOM 1582 N N . ALA A 1 204 ? 7.674 1.457 25.814 1.00 88.12 204 ALA A N 1
ATOM 1583 C CA . ALA A 1 204 ? 6.699 0.872 26.729 1.00 88.12 204 ALA A CA 1
ATOM 1584 C C . ALA A 1 204 ? 5.300 1.492 26.564 1.00 88.12 204 ALA A C 1
ATOM 1586 O O . ALA A 1 204 ? 4.313 0.764 26.687 1.00 88.12 204 ALA A O 1
ATOM 1587 N N . ALA A 1 205 ? 5.196 2.792 26.247 1.00 89.88 205 ALA A N 1
ATOM 1588 C CA . ALA A 1 205 ? 3.895 3.417 26.021 1.00 89.88 205 ALA A CA 1
ATOM 1589 C C . ALA A 1 205 ? 3.274 2.974 24.688 1.00 89.88 205 ALA A C 1
ATOM 1591 O O . ALA A 1 205 ? 2.059 2.791 24.631 1.00 89.88 205 ALA A O 1
ATOM 1592 N N . GLU A 1 206 ? 4.087 2.705 23.656 1.00 92.00 206 GLU A N 1
ATOM 1593 C CA . GLU A 1 206 ? 3.622 2.073 22.412 1.00 92.00 206 GLU A CA 1
ATOM 1594 C C . GLU A 1 206 ? 3.006 0.702 22.684 1.00 92.00 206 GLU A C 1
ATOM 1596 O O . GLU A 1 206 ? 1.887 0.429 22.252 1.00 92.00 206 GLU A O 1
ATOM 1601 N N . ILE A 1 207 ? 3.703 -0.148 23.443 1.00 94.44 207 ILE A N 1
ATOM 1602 C CA . ILE A 1 207 ? 3.192 -1.473 23.809 1.00 94.44 207 ILE A CA 1
ATOM 1603 C C . ILE A 1 207 ? 1.897 -1.343 24.614 1.00 94.44 207 ILE A C 1
ATOM 1605 O O . ILE A 1 207 ? 0.917 -2.016 24.301 1.00 94.44 207 ILE A O 1
ATOM 1609 N N . ALA A 1 208 ? 1.862 -0.473 25.625 1.00 95.38 208 ALA A N 1
ATOM 1610 C CA . ALA A 1 208 ? 0.679 -0.282 26.460 1.00 95.38 208 ALA A CA 1
ATOM 1611 C C . ALA A 1 208 ? -0.540 0.187 25.647 1.00 95.38 208 ALA A C 1
ATOM 1613 O O . ALA A 1 208 ? -1.639 -0.353 25.806 1.00 95.38 208 ALA A O 1
ATOM 1614 N N . ALA A 1 209 ? -0.344 1.138 24.732 1.00 96.12 209 ALA A N 1
ATOM 1615 C CA . ALA A 1 209 ? -1.410 1.641 23.879 1.00 96.12 209 ALA A CA 1
ATOM 1616 C C . ALA A 1 209 ? -1.875 0.601 22.858 1.00 96.12 209 ALA A C 1
ATOM 1618 O O . ALA A 1 209 ? -3.076 0.409 22.705 1.00 96.12 209 ALA A O 1
ATOM 1619 N N . ALA A 1 210 ? -0.954 -0.121 22.214 1.00 96.88 210 ALA A N 1
ATOM 1620 C CA . ALA A 1 210 ? -1.297 -1.181 21.268 1.00 96.88 210 ALA A CA 1
ATOM 1621 C C . ALA A 1 210 ? -2.054 -2.332 21.946 1.00 96.88 210 ALA A C 1
ATOM 1623 O O . ALA A 1 210 ? -3.002 -2.878 21.382 1.00 96.88 210 ALA A O 1
ATOM 1624 N N . VAL A 1 211 ? -1.665 -2.697 23.173 1.00 98.06 211 VAL A N 1
ATOM 1625 C CA . VAL A 1 211 ? -2.382 -3.702 23.972 1.00 98.06 211 VAL A CA 1
ATOM 1626 C C . VAL A 1 211 ? -3.781 -3.204 24.311 1.00 98.06 211 VAL A C 1
ATOM 1628 O O 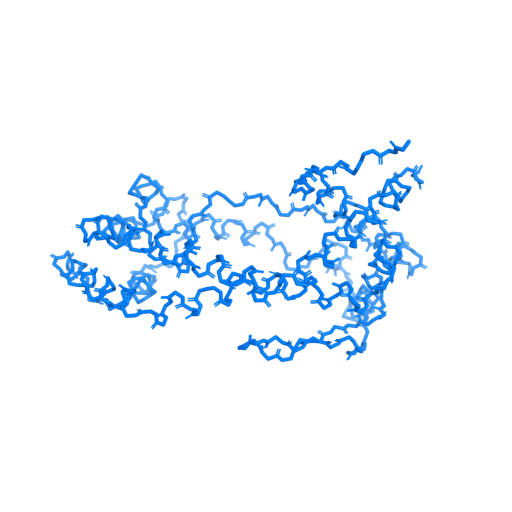. VAL A 1 211 ? -4.741 -3.944 24.119 1.00 98.06 211 VAL A O 1
ATOM 1631 N N . THR A 1 212 ? -3.905 -1.944 24.734 1.00 98.44 212 THR A N 1
ATOM 1632 C CA . THR A 1 212 ? -5.204 -1.315 25.009 1.00 98.44 212 THR A CA 1
ATOM 1633 C C . THR A 1 212 ? -6.087 -1.293 23.762 1.00 98.44 212 THR A C 1
ATOM 1635 O O . THR A 1 212 ? -7.253 -1.677 23.836 1.00 98.44 212 THR A O 1
ATOM 1638 N N . GLU A 1 213 ? -5.541 -0.911 22.602 1.00 98.19 213 GLU A N 1
ATOM 1639 C CA . GLU A 1 213 ? -6.248 -0.957 21.320 1.00 98.19 213 GLU A CA 1
ATOM 1640 C C . GLU A 1 213 ? -6.765 -2.374 21.048 1.00 98.19 213 GLU A C 1
ATOM 1642 O O . GLU A 1 213 ? -7.966 -2.545 20.848 1.00 98.19 213 GLU A O 1
ATOM 1647 N N . ALA A 1 214 ? -5.903 -3.392 21.121 1.00 98.06 214 ALA A N 1
ATOM 1648 C CA . ALA A 1 214 ? -6.261 -4.783 20.843 1.00 98.06 214 ALA A CA 1
ATOM 1649 C C . ALA A 1 214 ? -7.315 -5.356 21.806 1.00 98.06 214 ALA A C 1
ATOM 1651 O O . ALA A 1 214 ? -8.265 -6.030 21.381 1.00 98.06 214 ALA A O 1
ATOM 1652 N N . GLU A 1 215 ? -7.182 -5.074 23.101 1.00 98.38 215 GLU A N 1
ATOM 1653 C CA . GLU A 1 215 ? -8.132 -5.498 24.130 1.00 98.38 215 GLU A CA 1
ATOM 1654 C C . GLU A 1 215 ? -9.485 -4.794 23.958 1.00 98.38 215 GLU A C 1
ATOM 1656 O O . GLU A 1 215 ? -10.532 -5.448 24.028 1.00 98.38 215 GLU A O 1
ATOM 1661 N N . CYS A 1 216 ? -9.497 -3.497 23.638 1.00 98.56 216 CYS A N 1
ATOM 1662 C CA . CYS A 1 216 ? -10.726 -2.756 23.360 1.00 98.56 216 CYS A CA 1
ATOM 1663 C C . CYS A 1 216 ? -11.399 -3.199 22.058 1.00 98.56 216 CYS A C 1
ATOM 1665 O O . CYS A 1 216 ? -12.621 -3.357 22.031 1.00 98.56 216 CYS A O 1
ATOM 1667 N N . THR A 1 217 ? -10.645 -3.476 20.991 1.00 98.06 217 THR A N 1
ATOM 1668 C CA . THR A 1 217 ? -11.206 -3.988 19.728 1.00 98.06 217 THR A CA 1
ATOM 1669 C C . THR A 1 217 ? -11.870 -5.350 19.940 1.00 98.06 217 THR A C 1
ATOM 1671 O O . THR A 1 217 ? -12.959 -5.606 19.416 1.00 98.06 217 THR A O 1
ATOM 1674 N N . THR A 1 218 ? -11.269 -6.203 20.774 1.00 97.69 218 THR A N 1
ATOM 1675 C CA . THR A 1 218 ? -11.798 -7.538 21.083 1.00 97.69 218 THR A CA 1
ATOM 1676 C C . THR A 1 218 ? -13.006 -7.484 22.021 1.00 97.69 218 THR A C 1
ATOM 1678 O O . THR A 1 218 ? -14.046 -8.078 21.724 1.00 97.69 218 THR A O 1
ATOM 1681 N N . SER A 1 219 ? -12.899 -6.768 23.142 1.00 97.88 219 SER A N 1
ATOM 1682 C CA . SER A 1 219 ? -13.916 -6.745 24.208 1.00 97.88 219 SER A CA 1
ATOM 1683 C C . SER A 1 219 ? -15.213 -6.047 23.801 1.00 97.88 219 SER A C 1
ATOM 1685 O O . SER A 1 219 ? -16.293 -6.468 24.210 1.00 97.88 219 SER A O 1
ATOM 1687 N N . THR A 1 220 ? -15.135 -5.031 22.940 1.00 98.06 220 THR A N 1
ATOM 1688 C CA . THR A 1 220 ? -16.315 -4.340 22.387 1.00 98.06 220 THR A CA 1
ATOM 1689 C C . THR A 1 220 ? -16.982 -5.115 21.248 1.00 98.06 220 THR A C 1
ATOM 1691 O O . THR A 1 220 ? -18.021 -4.704 20.734 1.00 98.06 220 THR A O 1
ATOM 1694 N N . GLY A 1 221 ? -16.394 -6.238 20.822 1.00 97.25 221 GLY A N 1
ATOM 1695 C CA . GLY A 1 221 ? -16.847 -7.006 19.666 1.00 97.25 221 GLY A CA 1
ATOM 1696 C C . GLY A 1 221 ? -16.502 -6.366 18.319 1.00 97.25 221 GLY A C 1
ATOM 1697 O O . GLY A 1 221 ? -16.873 -6.925 17.280 1.00 97.25 221 GLY A O 1
ATOM 1698 N N . PHE A 1 222 ? -15.766 -5.248 18.304 1.00 97.44 222 PHE A N 1
ATOM 1699 C CA . PHE A 1 222 ? -15.433 -4.520 17.083 1.00 97.44 222 PHE A CA 1
ATOM 1700 C C . PHE A 1 222 ? -14.658 -5.391 16.085 1.00 97.44 222 PHE A C 1
ATOM 1702 O O . PHE A 1 222 ? -14.977 -5.366 14.896 1.00 97.44 222 PHE A O 1
ATOM 1709 N N . SER A 1 223 ? -13.764 -6.279 16.539 1.00 96.06 223 SER A N 1
ATOM 1710 C CA . SER A 1 223 ? -13.056 -7.223 15.653 1.00 96.06 223 SER A CA 1
ATOM 1711 C C . SER A 1 223 ? -14.015 -8.101 14.839 1.00 96.06 223 SER A C 1
ATOM 1713 O O . SER A 1 223 ? -13.784 -8.384 13.663 1.00 96.06 223 SER A O 1
ATOM 1715 N N . ARG A 1 224 ? -15.122 -8.549 15.448 1.00 97.00 224 ARG A N 1
ATOM 1716 C CA . ARG A 1 224 ? -16.125 -9.395 14.778 1.00 97.00 224 ARG A CA 1
ATOM 1717 C C . ARG A 1 224 ? -16.908 -8.597 13.740 1.00 97.00 224 ARG A C 1
ATOM 1719 O O . ARG A 1 224 ? -17.137 -9.096 12.634 1.00 97.00 224 ARG A O 1
ATOM 1726 N N . THR A 1 225 ? -17.272 -7.364 14.082 1.00 97.44 225 THR A N 1
ATOM 1727 C CA . THR A 1 225 ? -17.899 -6.416 13.155 1.00 97.44 225 THR A CA 1
ATOM 1728 C C . THR A 1 225 ? -16.984 -6.153 11.963 1.00 97.44 225 THR A C 1
ATOM 1730 O O . THR A 1 225 ? -17.408 -6.340 10.826 1.00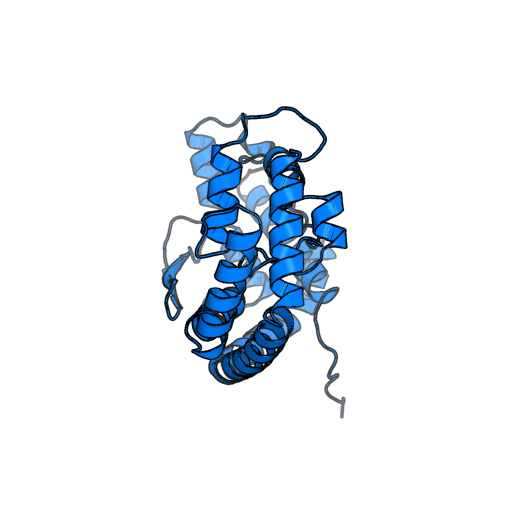 97.44 225 THR A O 1
ATOM 1733 N N . LEU A 1 226 ? -15.706 -5.845 12.199 1.00 95.56 226 LEU A N 1
ATOM 1734 C CA . LEU A 1 226 ? -14.714 -5.621 11.147 1.00 95.56 226 LEU A CA 1
ATOM 1735 C C . LEU A 1 226 ? -14.564 -6.826 10.225 1.00 95.56 226 LEU A C 1
ATOM 1737 O O . LEU A 1 226 ? -14.633 -6.660 9.013 1.00 95.56 226 LEU A O 1
ATOM 1741 N N . ARG A 1 227 ? -14.421 -8.045 10.762 1.00 95.69 227 ARG A N 1
ATOM 1742 C CA . ARG A 1 227 ? -14.340 -9.260 9.931 1.00 95.69 227 ARG A CA 1
ATOM 1743 C C . ARG A 1 227 ? -15.573 -9.437 9.044 1.00 95.69 227 ARG A C 1
ATOM 1745 O O . ARG A 1 227 ? -15.432 -9.753 7.865 1.00 95.69 227 ARG A O 1
ATOM 1752 N N . THR A 1 228 ? -16.761 -9.183 9.588 1.00 97.38 228 THR A N 1
ATOM 1753 C CA . THR A 1 228 ? -18.028 -9.283 8.845 1.00 97.38 228 THR A CA 1
ATOM 1754 C C . THR A 1 228 ? -18.106 -8.244 7.725 1.00 97.38 228 THR A C 1
ATOM 1756 O O . THR A 1 228 ? -18.405 -8.589 6.581 1.00 97.38 228 THR A O 1
ATOM 1759 N N . LEU A 1 229 ? -17.796 -6.980 8.032 1.00 97.44 229 LEU A N 1
ATOM 1760 C CA . LEU A 1 229 ? -17.816 -5.886 7.060 1.00 97.44 229 LEU A CA 1
ATOM 1761 C C . LEU A 1 229 ? -16.747 -6.069 5.982 1.00 97.44 229 LEU A C 1
ATOM 1763 O O . LEU A 1 229 ? -17.059 -5.932 4.802 1.00 97.44 229 LEU A O 1
ATOM 1767 N N . LYS A 1 230 ? -15.519 -6.444 6.361 1.00 94.88 230 LYS A N 1
ATOM 1768 C CA . LYS A 1 230 ? -14.428 -6.728 5.419 1.00 94.88 230 LYS A CA 1
ATOM 1769 C C . LYS A 1 230 ? -14.821 -7.831 4.448 1.00 94.88 230 LYS A C 1
ATOM 1771 O O . LYS A 1 230 ? -14.710 -7.617 3.251 1.00 94.88 230 LYS A O 1
ATOM 1776 N N . HIS A 1 231 ? -15.349 -8.955 4.935 1.00 96.06 231 HIS A N 1
ATOM 1777 C CA . HIS A 1 231 ? -15.805 -10.039 4.062 1.00 96.06 231 HIS A CA 1
ATOM 1778 C C . HIS A 1 231 ? -16.910 -9.568 3.102 1.00 96.06 231 HIS A C 1
ATOM 1780 O O . HIS A 1 231 ? -16.812 -9.760 1.892 1.00 96.06 231 HIS A O 1
ATOM 1786 N N . ARG A 1 232 ? -17.945 -8.895 3.624 1.00 96.81 232 ARG A N 1
ATOM 1787 C CA . ARG A 1 232 ? -19.058 -8.374 2.817 1.00 96.81 232 ARG A CA 1
ATOM 1788 C C . ARG A 1 232 ? -18.574 -7.429 1.718 1.00 96.81 232 ARG A C 1
ATOM 1790 O O . ARG A 1 232 ? -18.925 -7.617 0.553 1.00 96.81 232 ARG A O 1
ATOM 1797 N N . TYR A 1 233 ? -17.803 -6.409 2.086 1.00 97.00 233 TYR A N 1
ATOM 1798 C CA . TYR A 1 233 ? -17.365 -5.388 1.142 1.00 97.00 233 TYR A CA 1
ATOM 1799 C C . TYR A 1 233 ? -16.264 -5.887 0.215 1.00 97.00 233 TYR A C 1
ATOM 1801 O O . TYR A 1 233 ? -16.246 -5.472 -0.935 1.00 97.00 233 TYR A O 1
ATOM 1809 N N . GLN A 1 234 ? -15.432 -6.840 0.636 1.00 94.12 234 GLN A N 1
ATOM 1810 C CA . GLN A 1 234 ? -14.509 -7.523 -0.266 1.00 94.12 234 GLN A CA 1
ATOM 1811 C C . GLN A 1 234 ? -15.275 -8.257 -1.373 1.00 94.12 234 GLN A C 1
ATOM 1813 O O . GLN A 1 234 ? -15.014 -8.012 -2.548 1.00 94.12 234 GLN A O 1
ATOM 1818 N N . THR A 1 235 ? -16.285 -9.067 -1.034 1.00 95.25 235 THR A N 1
ATOM 1819 C CA . THR A 1 235 ? -17.115 -9.744 -2.047 1.00 95.25 235 THR A CA 1
ATOM 1820 C C . THR A 1 235 ? -17.831 -8.745 -2.964 1.00 95.25 235 THR A C 1
ATOM 1822 O O . THR A 1 235 ? -17.977 -8.985 -4.164 1.00 95.25 235 THR A O 1
ATOM 1825 N N . GLN A 1 236 ? -18.279 -7.605 -2.432 1.00 94.81 236 GLN A N 1
ATOM 1826 C CA . GLN A 1 236 ? -18.880 -6.544 -3.241 1.00 94.81 236 GLN A CA 1
ATOM 1827 C C . GLN A 1 236 ? -17.865 -5.906 -4.204 1.00 94.81 236 GLN A C 1
ATOM 1829 O O . GLN A 1 236 ? -18.179 -5.727 -5.382 1.00 94.81 236 GLN A O 1
ATOM 1834 N N . THR A 1 237 ? -16.658 -5.595 -3.732 1.00 93.50 237 THR A N 1
ATOM 1835 C CA . THR A 1 237 ? -15.555 -5.044 -4.533 1.00 93.50 237 THR A CA 1
ATOM 1836 C C . THR A 1 237 ? -15.133 -6.015 -5.635 1.00 93.50 237 THR A C 1
ATOM 1838 O O . THR A 1 237 ? -15.024 -5.620 -6.793 1.00 93.50 237 THR A O 1
ATOM 1841 N N . GLU A 1 238 ? -14.981 -7.302 -5.317 1.00 93.25 238 GLU A N 1
ATOM 1842 C CA . GLU A 1 238 ? -14.649 -8.349 -6.291 1.00 93.25 238 GLU A CA 1
ATOM 1843 C C . GLU A 1 238 ? -15.699 -8.438 -7.403 1.00 93.25 238 GLU A C 1
ATOM 1845 O O . GLU A 1 238 ? -15.352 -8.502 -8.580 1.00 93.25 238 GLU A O 1
ATOM 1850 N N . ARG A 1 239 ? -16.994 -8.361 -7.063 1.00 94.50 239 ARG A N 1
ATOM 1851 C CA . ARG A 1 239 ? -18.075 -8.312 -8.062 1.00 94.50 239 ARG A CA 1
ATOM 1852 C C . ARG A 1 239 ? -18.027 -7.039 -8.902 1.00 94.50 239 ARG A C 1
ATOM 1854 O O . ARG A 1 239 ? -18.244 -7.101 -10.111 1.00 94.50 239 ARG A O 1
ATOM 1861 N N . ARG A 1 240 ? -17.749 -5.890 -8.277 1.00 92.25 240 ARG A N 1
ATOM 1862 C CA . ARG A 1 240 ? -17.670 -4.584 -8.952 1.00 92.25 240 ARG A CA 1
ATOM 1863 C C . ARG A 1 240 ? -16.588 -4.564 -10.030 1.00 92.25 240 ARG A C 1
ATOM 1865 O O . ARG A 1 240 ? -16.823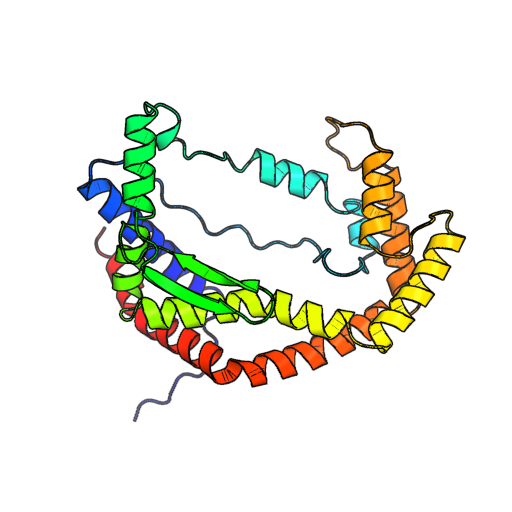 -3.986 -11.089 1.00 92.25 240 ARG A O 1
ATOM 1872 N N . PHE A 1 241 ? -15.456 -5.202 -9.758 1.00 91.56 241 PHE A N 1
ATOM 1873 C CA . PHE A 1 241 ? -14.261 -5.198 -10.603 1.00 91.56 241 PHE A CA 1
ATOM 1874 C C . PHE A 1 241 ? -13.922 -6.594 -11.161 1.00 91.56 241 PHE A C 1
ATOM 1876 O O . PHE A 1 241 ? -12.764 -6.924 -11.429 1.00 91.56 241 PHE A O 1
ATOM 1883 N N . ALA A 1 242 ? -14.938 -7.447 -11.337 1.00 93.69 242 ALA A N 1
ATOM 1884 C CA . ALA A 1 242 ? -14.758 -8.825 -11.797 1.00 93.69 242 ALA A CA 1
ATOM 1885 C C . ALA A 1 242 ? -14.100 -8.903 -13.186 1.00 93.69 242 ALA A C 1
ATOM 1887 O O . ALA A 1 242 ? -13.356 -9.844 -13.479 1.00 93.69 242 ALA A O 1
ATOM 1888 N N . ARG A 1 243 ? -14.350 -7.902 -14.043 1.00 93.75 243 ARG A N 1
ATOM 1889 C CA . ARG A 1 243 ? -13.735 -7.804 -15.373 1.00 93.75 243 ARG A CA 1
ATOM 1890 C C . ARG A 1 243 ? -12.233 -7.569 -15.266 1.00 93.75 243 ARG A C 1
ATOM 1892 O O . ARG A 1 243 ? -11.474 -8.266 -15.928 1.00 93.75 243 ARG A O 1
ATOM 1899 N N . GLU A 1 244 ? -11.805 -6.641 -14.418 1.00 93.00 244 GLU A N 1
ATOM 1900 C CA . GLU A 1 244 ? -10.399 -6.300 -14.206 1.00 93.00 244 GLU A CA 1
ATOM 1901 C C . GLU A 1 244 ? -9.634 -7.434 -13.519 1.00 93.00 244 GLU A C 1
ATOM 1903 O O . GLU A 1 244 ? -8.521 -7.740 -13.939 1.00 93.00 244 GLU A O 1
ATOM 1908 N N . LEU A 1 245 ? -10.249 -8.125 -12.550 1.00 92.69 245 LEU A N 1
ATOM 1909 C CA . LEU A 1 245 ? -9.688 -9.352 -11.966 1.00 92.69 245 LEU A CA 1
ATOM 1910 C C . LEU A 1 245 ? -9.453 -10.430 -13.025 1.00 92.69 245 LEU A C 1
ATOM 1912 O O . LEU A 1 245 ? -8.373 -11.015 -13.105 1.00 92.69 245 LEU A O 1
ATOM 1916 N N . THR A 1 246 ? -10.468 -10.687 -13.853 1.00 95.00 246 THR A N 1
ATOM 1917 C CA . THR A 1 246 ? -10.390 -11.705 -14.908 1.00 95.00 246 THR A CA 1
ATOM 1918 C C . THR A 1 246 ? -9.338 -11.330 -15.950 1.00 95.00 246 THR A C 1
ATOM 1920 O O . THR A 1 246 ? -8.554 -12.182 -16.372 1.00 95.00 246 THR A O 1
ATOM 1923 N N . ALA A 1 247 ? -9.280 -10.053 -16.335 1.00 94.50 247 ALA A N 1
ATOM 1924 C CA . ALA A 1 247 ? -8.281 -9.539 -17.262 1.00 94.50 247 ALA A CA 1
ATOM 1925 C C . ALA A 1 247 ? -6.861 -9.692 -16.702 1.00 94.50 247 ALA A C 1
ATOM 1927 O O . ALA A 1 247 ? -6.003 -10.236 -17.393 1.00 94.50 247 ALA A O 1
ATOM 1928 N N . LEU A 1 248 ? -6.617 -9.292 -15.447 1.00 94.25 248 LEU A N 1
ATOM 1929 C CA . LEU A 1 248 ? -5.301 -9.419 -14.815 1.00 94.25 248 LEU A CA 1
ATOM 1930 C C . LEU A 1 248 ? -4.841 -10.879 -14.770 1.00 94.25 248 LEU A C 1
ATOM 1932 O O . LEU A 1 248 ? -3.751 -11.181 -15.254 1.00 94.25 248 LEU A O 1
ATOM 1936 N N . LYS A 1 249 ? -5.706 -11.793 -14.308 1.00 93.25 249 LYS A N 1
ATOM 1937 C CA . LYS A 1 249 ? -5.410 -13.233 -14.287 1.00 93.25 249 LYS A CA 1
ATOM 1938 C C . LYS A 1 249 ? -5.071 -13.759 -15.684 1.00 93.25 249 LYS A C 1
ATOM 1940 O O . LYS A 1 249 ? -4.147 -14.551 -15.844 1.00 93.25 249 LYS A O 1
ATOM 1945 N N . SER A 1 250 ? -5.792 -13.308 -16.711 1.00 94.38 250 SER A N 1
ATOM 1946 C CA . SER A 1 250 ? -5.498 -13.670 -18.100 1.00 94.38 250 SER A CA 1
ATOM 1947 C C . SER A 1 250 ? -4.118 -13.173 -18.546 1.00 94.38 250 SER A C 1
ATOM 1949 O O . SER A 1 250 ? -3.368 -13.944 -19.145 1.00 94.38 250 SER A O 1
ATOM 1951 N N . TYR A 1 251 ? -3.751 -11.922 -18.246 1.00 95.31 251 TYR A N 1
ATOM 1952 C CA . TYR A 1 251 ? -2.422 -11.394 -18.575 1.00 95.31 251 TYR A CA 1
ATOM 1953 C C . TYR A 1 251 ? -1.302 -12.170 -17.873 1.00 95.31 251 TYR A C 1
ATOM 1955 O O . TYR A 1 251 ? -0.310 -12.511 -18.514 1.00 95.31 251 TYR A O 1
ATOM 1963 N N . GLU A 1 252 ? -1.463 -12.486 -16.589 1.00 93.12 252 GLU A N 1
ATOM 1964 C CA . GLU A 1 252 ? -0.475 -13.231 -15.799 1.00 93.12 252 GLU A CA 1
ATOM 1965 C C . GLU A 1 252 ? -0.273 -14.654 -16.337 1.00 93.12 252 GLU A C 1
ATOM 1967 O O . GLU A 1 252 ? 0.863 -15.063 -16.583 1.00 93.12 252 GLU A O 1
ATOM 1972 N N . LEU A 1 253 ? -1.363 -15.371 -16.636 1.00 93.31 253 LEU A N 1
ATOM 1973 C CA . LEU A 1 253 ? -1.307 -16.711 -17.233 1.00 93.31 253 LEU A CA 1
ATOM 1974 C C . LEU A 1 253 ? -0.629 -16.710 -18.610 1.00 93.31 253 LEU A C 1
ATOM 1976 O O . LEU A 1 253 ? 0.165 -17.598 -18.925 1.00 93.31 253 LEU A O 1
ATOM 1980 N N . GLN A 1 254 ? -0.922 -15.710 -19.444 1.00 93.56 254 GLN A N 1
ATOM 1981 C CA . GLN A 1 254 ? -0.292 -15.569 -20.760 1.00 93.56 254 GLN A CA 1
ATOM 1982 C C . GLN A 1 254 ? 1.184 -15.161 -20.666 1.00 93.56 254 GLN A C 1
ATOM 1984 O O . GLN A 1 254 ? 1.968 -15.480 -21.565 1.00 93.56 254 GLN A O 1
ATOM 1989 N N . ALA A 1 255 ? 1.577 -14.467 -19.597 1.00 95.44 255 ALA A N 1
ATOM 1990 C CA . ALA A 1 255 ? 2.953 -14.057 -19.355 1.00 95.44 255 ALA A CA 1
ATOM 1991 C C . ALA A 1 255 ? 3.833 -15.209 -18.849 1.00 95.44 255 ALA A C 1
ATOM 1993 O O . ALA A 1 255 ? 5.029 -15.211 -19.138 1.00 95.44 255 ALA A O 1
ATOM 1994 N N . THR A 1 256 ? 3.280 -16.229 -18.180 1.00 94.44 256 THR A N 1
ATOM 1995 C CA . THR A 1 256 ? 4.055 -17.340 -17.593 1.00 94.44 256 THR A CA 1
ATOM 1996 C C . THR A 1 256 ? 5.041 -18.009 -18.571 1.00 94.44 256 THR A C 1
ATOM 1998 O O . THR A 1 256 ? 6.212 -18.166 -18.212 1.00 94.44 256 THR A O 1
ATOM 2001 N N . PRO A 1 257 ? 4.671 -18.386 -19.817 1.00 94.50 257 PRO A N 1
ATOM 2002 C CA . PRO A 1 257 ? 5.634 -18.965 -20.757 1.00 94.50 257 PRO A CA 1
ATOM 2003 C C . PRO A 1 257 ? 6.712 -17.967 -21.204 1.00 94.50 257 PRO A C 1
ATOM 2005 O O . PRO A 1 257 ? 7.857 -18.361 -21.420 1.00 94.50 257 PRO A O 1
ATOM 2008 N N . ARG A 1 258 ? 6.368 -16.675 -21.329 1.00 95.38 258 ARG A N 1
ATOM 2009 C CA . ARG A 1 258 ? 7.327 -15.609 -21.668 1.00 95.38 258 ARG A CA 1
ATOM 2010 C C . ARG A 1 258 ? 8.319 -15.392 -20.528 1.00 95.38 258 ARG A C 1
ATOM 2012 O O . ARG A 1 258 ? 9.513 -15.297 -20.787 1.00 95.38 258 ARG A O 1
ATOM 2019 N N . ALA A 1 259 ? 7.837 -15.425 -19.288 1.00 95.75 259 ALA A N 1
ATOM 2020 C CA . ALA A 1 259 ? 8.655 -15.321 -18.090 1.00 95.75 259 ALA A CA 1
ATOM 2021 C C . ALA A 1 259 ? 9.679 -16.458 -17.987 1.00 95.75 259 ALA A C 1
ATOM 2023 O O . ALA A 1 259 ? 10.861 -16.207 -17.771 1.00 95.75 259 ALA A O 1
ATOM 2024 N N . ARG A 1 260 ? 9.260 -17.707 -18.235 1.00 95.69 260 ARG A N 1
ATOM 2025 C CA . ARG A 1 260 ? 10.185 -18.854 -18.255 1.00 95.69 260 ARG A CA 1
ATOM 2026 C C . ARG A 1 260 ? 11.284 -18.701 -19.306 1.00 95.69 260 ARG A C 1
ATOM 2028 O O . ARG A 1 260 ? 12.433 -18.980 -18.995 1.00 95.69 260 ARG A O 1
ATOM 2035 N N . ARG A 1 261 ? 10.951 -18.233 -20.516 1.00 95.38 261 ARG A N 1
ATOM 2036 C CA . ARG A 1 261 ? 11.952 -17.969 -21.566 1.00 95.38 261 ARG A CA 1
ATOM 2037 C C . ARG A 1 261 ? 12.926 -16.866 -21.163 1.00 95.38 261 ARG A C 1
ATOM 2039 O O . ARG A 1 261 ? 14.128 -17.075 -21.222 1.00 95.38 261 ARG A O 1
ATOM 2046 N N . ALA A 1 262 ? 12.411 -15.746 -20.653 1.00 94.62 262 ALA A N 1
ATOM 2047 C CA . ALA A 1 262 ? 13.246 -14.639 -20.194 1.00 94.62 262 ALA A CA 1
ATOM 2048 C C . ALA A 1 262 ? 14.294 -15.089 -19.160 1.00 94.62 262 ALA A C 1
ATOM 2050 O O . ALA A 1 262 ? 15.437 -14.643 -19.217 1.00 94.62 262 ALA A O 1
ATOM 2051 N N . LEU A 1 263 ? 13.931 -16.009 -18.263 1.00 94.44 263 LEU A N 1
ATOM 2052 C CA . LEU A 1 263 ? 14.847 -16.573 -17.270 1.00 94.44 263 LEU A CA 1
ATOM 2053 C C . LEU A 1 263 ? 15.757 -17.687 -17.817 1.00 94.44 263 LEU A C 1
ATOM 2055 O O . LEU A 1 263 ? 16.838 -17.892 -17.275 1.00 94.44 263 LEU A O 1
ATOM 2059 N N . ALA A 1 264 ? 15.351 -18.397 -18.872 1.00 91.75 264 ALA A N 1
ATOM 2060 C CA . ALA A 1 264 ? 16.139 -19.468 -19.485 1.00 91.75 264 ALA A CA 1
ATOM 2061 C C . ALA A 1 264 ? 17.265 -18.953 -20.394 1.00 91.75 264 ALA A C 1
ATOM 2063 O O . ALA A 1 264 ? 18.302 -19.600 -20.473 1.00 91.75 264 ALA A O 1
ATOM 2064 N N . ASP A 1 265 ? 17.087 -17.790 -21.029 1.00 75.69 265 ASP A N 1
ATOM 2065 C CA . ASP A 1 265 ? 18.067 -17.170 -21.938 1.00 75.69 265 ASP A CA 1
ATOM 2066 C C . ASP A 1 265 ? 19.256 -16.525 -21.177 1.00 75.69 265 ASP A C 1
ATOM 2068 O O . ASP A 1 265 ? 19.621 -15.374 -21.433 1.00 75.69 265 ASP A O 1
ATOM 2072 N N . SER A 1 266 ? 19.771 -17.210 -20.151 1.00 55.22 266 SER A N 1
ATOM 2073 C CA . SER A 1 266 ? 20.888 -16.775 -19.296 1.00 55.22 266 SER A CA 1
ATOM 2074 C C . SER A 1 266 ? 22.231 -17.179 -19.885 1.00 55.22 266 SER A C 1
ATOM 2076 O O . SER A 1 266 ? 22.381 -18.383 -20.186 1.00 55.22 266 SER A O 1
#

Organism: NCBI:txid1124761

Foldseek 3Di:
DDDPPPDDPDPPLVQLLLQLLLLQLQVQCVVVVAHDDRDHDPPDDPADPLLAFAQDLVCLLAQQNVVLVVVVVVVVDDPDPPRLPPDDPVVNVVSCCQAFNDDFPAWEQEPPVGIDTGDCDHSSNVSCCLQQVPSNLLVRLVVRVVCLVVQLSVQLCPDPLLQVLLCQLQVQLVVVVDNDSHSVRLQVVQVVVDDPDPDPGPDPSSSVSSSSRNCSCVVSCVVVSSVVSSVVSSVVSCVVSVVSVVSNSVSSVSSSVSSVVSVVVD

Secondary structure (DSSP, 8-state):
-PPP------SHHHHHHHHHHHHHHHHHHHHTT---PPPPPPPPP-S--TTS----HHHHHHHTTSHHHHHHHHHTS-SS-HHHHTS-HHHHHHHHHHHH-S---EEEEETTTEEEEE-S-HHHHHHHHHHHS-HHHHHHHHHHHHTHHHHHHHHHHHSHHHHHHHHHHHHHHHHTT---SSHHHHHHHHHHHS-----SS--HHHHHHHHHHHHHHHHTSHHHHHHHHHHHHHHHHHHHTHHHHHHHHHHHHHHHHHHHHHHH--

Mean predicted aligned error: 7.13 Å

Sequence (266 aa):
MPVPSDRPATAVDEKLLHQAAERLIARCMARHGFAYTEQRPPPPTTEPDLRYPLDDVGWARRHGYGTLLAGSRAAASDPDPDEVRNLTPEQREAWYRTLMGSDRALVVDLPERGRLTTSDDGCTAEARRALYGDLAGWYRARRTVDHFGSYTLTLVTADPGYRAGLTAWAGCVHKHGYIASSPDELRELVARTEPAS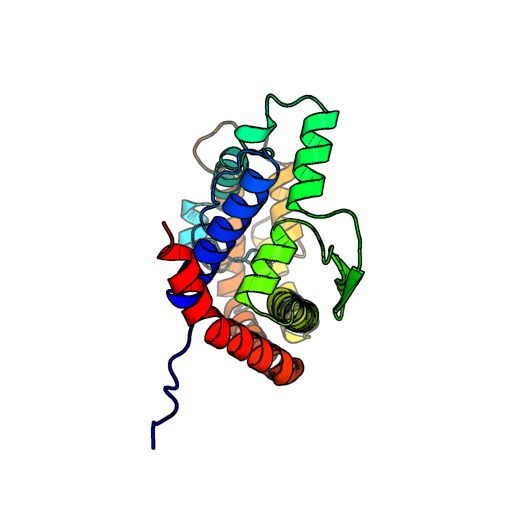TSVRPPAAEIAAAVTEAECTTSTGFSRTLRTLKHRYQTQTERRFARELTALKSYELQATPRARRALADS

pLDDT: mean 87.57, std 14.27, range [24.02, 98.62]